Protein AF-A0A0W1IEB8-F1 (afdb_monomer_lite)

Radius of gyration: 20.09 Å; chains: 1; bounding box: 87×38×40 Å

Secondary structure (DSSP, 8-state):
-----------PPPPPPGGG---HHHHTTS-HIIIII-TTSTTHHHHHTT-HHHHHHHHHHHHHHHT---HHHHHHHHHHHHHTT-HHHHHHHHHHTPPPHHHHTTT-HHHHHHHHHHHHTT-HHHHHHHHHHHHTPPPPGGGTT-B-TTSPBP---SSTTHHHHHHHHHTTTS-HHHHHT---

Foldseek 3Di:
DDDDDDDDDDDDDDDDDPQQDDDLVVLLPDDPCQQPVPCVHRLNSCVVSLVLVSSLVRLVVSCVSVVNQALVSLQSSLLSCQSVVVLVSSLVSLVSSDDDCVVCLQQLSVLLSQLLNCLSVLNPPSLVVSLVVQVPRDHDPVLQCDADPVRHRDHDPPNPCSVQSVLCVVPRPDRSVCSSPRDD

pLDDT: mean 91.39, std 12.8, range [42.0, 98.88]

Structure (mmCIF, N/CA/C/O backbone):
data_AF-A0A0W1IEB8-F1
#
_entry.id   AF-A0A0W1IEB8-F1
#
loop_
_atom_site.group_PDB
_atom_site.id
_atom_site.type_symbol
_atom_site.label_atom_id
_atom_site.label_alt_id
_atom_site.label_comp_id
_atom_site.label_asym_id
_atom_site.label_entity_id
_atom_site.label_seq_id
_atom_site.pdbx_PDB_ins_code
_atom_site.Cartn_x
_atom_site.Cartn_y
_atom_site.Cartn_z
_atom_site.occupancy
_atom_site.B_iso_or_equiv
_atom_site.auth_seq_id
_atom_site.auth_comp_id
_atom_site.auth_asym_id
_atom_site.auth_atom_id
_atom_site.pdbx_PDB_model_num
ATOM 1 N N . MET A 1 1 ? -60.103 -1.879 9.209 1.00 42.91 1 MET A N 1
ATOM 2 C CA . MET A 1 1 ? -58.959 -0.964 9.402 1.00 42.91 1 MET A CA 1
ATOM 3 C C . MET A 1 1 ? -57.807 -1.799 9.938 1.00 42.91 1 MET A C 1
ATOM 5 O O . MET A 1 1 ? -57.909 -2.262 11.062 1.00 42.91 1 MET A O 1
ATOM 9 N N . PHE A 1 2 ? -56.792 -2.093 9.124 1.00 42.00 2 PHE A N 1
ATOM 10 C CA . PHE A 1 2 ? -55.586 -2.801 9.567 1.00 42.00 2 PHE A CA 1
ATOM 11 C C . PHE A 1 2 ? -54.453 -1.778 9.664 1.00 42.00 2 PHE A C 1
ATOM 13 O O . PHE A 1 2 ? -54.010 -1.258 8.643 1.00 42.00 2 PHE A O 1
ATOM 20 N N . SER A 1 3 ? -54.033 -1.456 10.888 1.00 45.19 3 SER A N 1
ATOM 21 C CA . SER A 1 3 ? -52.838 -0.647 11.140 1.00 45.19 3 SER A CA 1
ATOM 22 C C . SER A 1 3 ? -51.604 -1.533 11.025 1.00 45.19 3 SER A C 1
ATOM 24 O O . SER A 1 3 ? -51.450 -2.482 11.791 1.00 45.19 3 SER A O 1
ATOM 26 N N . ILE A 1 4 ? -50.723 -1.212 10.081 1.00 54.47 4 ILE A N 1
ATOM 27 C CA . ILE A 1 4 ? -49.378 -1.781 10.001 1.00 54.47 4 ILE A CA 1
ATOM 28 C C . ILE A 1 4 ? -48.472 -0.901 10.864 1.00 54.47 4 ILE A C 1
ATOM 30 O O . ILE A 1 4 ? -48.279 0.277 10.568 1.00 54.47 4 ILE A O 1
ATOM 34 N N . VAL A 1 5 ? -47.943 -1.466 11.948 1.00 55.97 5 VAL A N 1
ATOM 35 C CA . VAL A 1 5 ? -46.903 -0.834 12.768 1.00 55.97 5 VAL A CA 1
ATOM 36 C C . VAL A 1 5 ? -45.556 -1.134 12.114 1.00 55.97 5 VAL A C 1
ATOM 38 O O . VAL A 1 5 ? -45.141 -2.288 12.041 1.00 55.97 5 VAL A O 1
ATOM 41 N N . LEU A 1 6 ? -44.892 -0.096 11.607 1.00 58.31 6 LEU A N 1
ATOM 42 C CA . LEU A 1 6 ? -43.553 -0.183 11.029 1.00 58.31 6 LEU A CA 1
ATOM 43 C C . LEU A 1 6 ? -42.525 -0.153 12.171 1.00 58.31 6 LEU A C 1
ATOM 45 O O . LEU A 1 6 ? -42.327 0.880 12.809 1.00 58.31 6 LEU A O 1
ATOM 49 N N . MET A 1 7 ? -41.901 -1.294 12.465 1.00 59.06 7 MET A N 1
ATOM 50 C CA . MET A 1 7 ? -40.856 -1.398 13.486 1.00 59.06 7 MET A CA 1
ATOM 51 C C . MET A 1 7 ? -39.514 -1.007 12.855 1.00 59.06 7 MET A C 1
ATOM 53 O O . MET A 1 7 ? -38.967 -1.741 12.034 1.00 59.06 7 MET A O 1
ATOM 57 N N . VAL A 1 8 ? -39.003 0.176 13.198 1.00 57.88 8 VAL A N 1
ATOM 58 C CA . VAL A 1 8 ? -37.679 0.642 12.764 1.00 57.88 8 VAL A CA 1
ATOM 59 C C . VAL A 1 8 ? -36.628 -0.027 13.649 1.00 57.88 8 VAL A C 1
ATOM 61 O O . VAL A 1 8 ? -36.489 0.310 14.822 1.00 57.88 8 VAL A O 1
ATOM 64 N N . LEU A 1 9 ? -35.899 -0.995 13.095 1.00 56.25 9 LEU A N 1
ATOM 65 C CA . LEU A 1 9 ? -34.704 -1.560 13.720 1.00 56.25 9 LEU A CA 1
ATOM 66 C C . LEU A 1 9 ? -33.559 -0.555 13.558 1.00 56.25 9 LEU A C 1
ATOM 68 O O . LEU A 1 9 ? -33.006 -0.403 12.471 1.00 56.25 9 LEU A O 1
ATOM 72 N N . ALA A 1 10 ? -33.221 0.152 14.636 1.00 53.75 10 ALA A N 1
ATOM 73 C CA . ALA A 1 10 ? -32.012 0.960 14.693 1.00 53.75 10 ALA A CA 1
ATOM 74 C C . ALA A 1 10 ? -30.792 0.026 14.707 1.00 53.75 10 ALA A C 1
ATOM 76 O O . ALA A 1 10 ? -30.555 -0.689 15.680 1.00 53.75 10 ALA A O 1
ATOM 77 N N . THR A 1 11 ? -30.022 0.010 13.621 1.00 50.19 11 THR A N 1
ATOM 78 C CA . THR A 1 11 ? -28.717 -0.655 13.583 1.00 50.19 11 THR A CA 1
ATOM 79 C C . THR A 1 11 ? -27.719 0.203 14.356 1.00 50.19 11 THR A C 1
ATOM 81 O O . THR A 1 11 ? -27.314 1.260 13.873 1.00 50.19 11 THR A O 1
ATOM 84 N N . ALA A 1 12 ? -27.348 -0.216 15.565 1.00 51.34 12 ALA A N 1
ATOM 85 C CA . ALA A 1 12 ? -26.233 0.387 16.285 1.00 51.34 12 ALA A CA 1
ATOM 86 C C . ALA A 1 12 ? -24.929 0.075 15.535 1.00 51.34 12 ALA A C 1
ATOM 88 O O . ALA A 1 12 ? -24.642 -1.090 15.253 1.00 51.34 12 ALA A O 1
ATOM 89 N N . SER A 1 13 ? -24.158 1.108 15.193 1.00 53.25 13 SER A N 1
ATOM 90 C CA . SER A 1 13 ? -22.799 0.927 14.682 1.00 53.25 13 SER A CA 1
ATOM 91 C C . SER A 1 13 ? -21.951 0.259 15.768 1.00 53.25 13 SER A C 1
ATOM 93 O O . SER A 1 13 ? -22.061 0.664 16.927 1.00 53.25 13 SER A O 1
ATOM 95 N N . PRO A 1 14 ? -21.124 -0.745 15.439 1.00 55.50 14 PRO A N 1
ATOM 96 C CA . PRO A 1 14 ? -20.210 -1.321 16.415 1.00 55.50 14 PRO A CA 1
ATOM 97 C C . PRO A 1 14 ? -19.293 -0.216 16.957 1.00 55.50 14 PRO A C 1
ATOM 99 O O . PRO A 1 14 ? -18.645 0.486 16.180 1.00 55.50 14 PRO A O 1
ATOM 102 N N . GLU A 1 15 ? -19.272 -0.029 18.280 1.00 59.25 15 GLU A N 1
ATOM 103 C CA . GLU A 1 15 ? -18.279 0.831 18.925 1.00 59.25 15 GLU A CA 1
ATOM 104 C C . GLU A 1 15 ? -16.887 0.262 18.638 1.00 59.25 15 GLU A C 1
ATOM 106 O O . GLU A 1 15 ? -16.657 -0.944 18.775 1.00 59.25 15 GLU A O 1
ATOM 111 N N . ALA A 1 16 ? -15.963 1.130 18.217 1.00 63.09 16 ALA A N 1
ATOM 112 C CA . ALA A 1 16 ? -14.574 0.744 18.023 1.00 63.09 16 ALA A CA 1
ATOM 113 C C . ALA A 1 16 ? -14.036 0.155 19.334 1.00 63.09 16 ALA A C 1
ATOM 115 O O . ALA A 1 16 ? -14.235 0.716 20.415 1.00 63.09 16 ALA A O 1
ATOM 116 N N . SER A 1 17 ? -13.366 -0.995 19.241 1.00 74.25 17 SER A N 1
ATOM 117 C CA . SER A 1 17 ? -12.727 -1.610 20.404 1.00 74.25 17 SER A CA 1
ATOM 118 C C . SER A 1 17 ? -11.771 -0.603 21.057 1.00 74.25 17 SER A C 1
ATOM 120 O O . SER A 1 17 ? -11.082 0.104 20.322 1.00 74.25 17 SER A O 1
ATOM 122 N N . PRO A 1 18 ? -11.634 -0.560 22.398 1.00 81.31 18 PRO A N 1
ATOM 123 C CA . PRO A 1 18 ? -10.688 0.341 23.061 1.00 81.31 18 PRO A CA 1
ATOM 124 C C . PRO A 1 18 ? -9.251 0.242 22.522 1.00 81.31 18 PRO A C 1
ATOM 126 O O . PRO A 1 18 ? -8.508 1.217 22.589 1.00 81.31 18 PRO A O 1
ATOM 129 N N . LYS A 1 19 ? -8.868 -0.915 21.954 1.00 88.12 19 LYS A N 1
ATOM 130 C CA . LYS A 1 19 ? -7.561 -1.142 21.309 1.00 88.12 19 LYS A CA 1
ATOM 131 C C . LYS A 1 19 ? -7.383 -0.398 19.975 1.00 88.12 19 LYS A C 1
ATOM 133 O O . LYS A 1 19 ? -6.257 -0.194 19.541 1.00 88.12 19 LYS A O 1
ATOM 138 N N . CYS A 1 20 ? -8.488 -0.029 19.332 1.00 94.62 20 CYS A N 1
ATOM 139 C CA . CYS A 1 20 ? -8.537 0.692 18.063 1.00 94.62 20 CYS A CA 1
ATOM 140 C C . CYS A 1 20 ? -8.828 2.189 18.257 1.00 94.62 20 CYS A C 1
ATOM 142 O O . CYS A 1 20 ? -9.049 2.909 17.286 1.00 94.62 20 CYS A O 1
ATOM 144 N N . SER A 1 21 ? -8.828 2.668 19.503 1.00 91.75 21 SER A N 1
ATOM 145 C CA . SER A 1 21 ? -8.969 4.084 19.831 1.00 91.75 21 SER A CA 1
ATOM 146 C C . SER A 1 21 ? -7.660 4.838 19.610 1.00 91.75 21 SER A C 1
ATOM 148 O O . SER A 1 21 ? -6.579 4.349 19.930 1.00 91.75 21 SER A O 1
ATOM 150 N N . TYR A 1 22 ? -7.763 6.070 19.120 1.00 92.81 22 TYR A N 1
ATOM 151 C CA . TYR A 1 22 ? -6.634 6.970 18.896 1.00 92.81 22 TYR A CA 1
ATOM 152 C C . TYR A 1 22 ? -7.090 8.429 19.029 1.00 92.81 22 TYR A C 1
ATOM 154 O O . TYR A 1 22 ? -8.267 8.747 18.845 1.00 92.81 22 TYR A O 1
ATOM 162 N N . ASP A 1 23 ? -6.163 9.336 19.340 1.00 94.75 23 ASP A N 1
ATOM 163 C CA . ASP A 1 23 ? -6.450 10.771 19.340 1.00 94.75 23 ASP A CA 1
ATOM 164 C C . ASP A 1 23 ? -6.294 11.330 17.923 1.00 94.75 23 ASP A C 1
ATOM 166 O O . ASP A 1 23 ? -5.197 11.651 17.458 1.00 94.75 23 ASP A O 1
ATOM 170 N N . LEU A 1 24 ? -7.424 11.451 17.224 1.00 94.50 24 LEU A N 1
ATOM 171 C CA . LEU A 1 24 ? -7.461 11.983 15.866 1.00 94.50 24 LEU A CA 1
ATOM 172 C C . LEU A 1 24 ? -6.858 13.393 15.787 1.00 94.50 24 LEU A C 1
ATOM 174 O O . LEU A 1 24 ? -6.168 13.702 14.821 1.00 94.50 24 LEU A O 1
ATOM 178 N N . ARG A 1 25 ? -7.100 14.258 16.780 1.00 94.69 25 ARG A N 1
ATOM 179 C CA . ARG A 1 25 ? -6.693 15.664 16.692 1.00 94.69 25 ARG A CA 1
ATOM 180 C C . ARG A 1 25 ? -5.181 15.806 16.766 1.00 94.69 25 ARG A C 1
ATOM 182 O O . ARG A 1 25 ? -4.626 16.549 15.965 1.00 94.69 25 ARG A O 1
ATOM 189 N N . SER A 1 26 ? -4.529 15.132 17.711 1.00 95.06 26 SER A N 1
ATOM 190 C CA . SER A 1 26 ? -3.064 15.166 17.791 1.00 95.06 26 SER A CA 1
ATOM 191 C C . SER A 1 26 ? -2.421 14.463 16.601 1.00 95.06 26 SER A C 1
ATOM 193 O O . SER A 1 26 ? -1.456 14.977 16.042 1.00 95.06 26 SER A O 1
ATOM 195 N N . THR A 1 27 ? -2.999 13.350 16.144 1.00 95.50 27 THR A N 1
ATOM 196 C CA . THR A 1 27 ? -2.438 12.594 15.018 1.00 95.50 27 THR A CA 1
ATOM 197 C C . THR A 1 27 ? -2.497 13.369 13.698 1.00 95.50 27 THR A C 1
ATOM 199 O O . THR A 1 27 ? -1.551 13.328 12.917 1.00 95.50 27 THR A O 1
ATOM 202 N N . LEU A 1 28 ? -3.564 14.141 13.456 1.00 96.75 28 LEU A N 1
ATOM 203 C CA . LEU A 1 28 ? -3.675 15.009 12.275 1.00 96.75 28 LEU A CA 1
ATOM 204 C C . LEU A 1 28 ? -2.725 16.220 12.292 1.00 96.75 28 LEU A C 1
ATOM 206 O O . LEU A 1 28 ? -2.671 16.938 11.302 1.00 96.75 28 LEU A O 1
ATOM 210 N N . LEU A 1 29 ? -2.001 16.476 13.386 1.00 97.00 29 LEU A N 1
ATOM 211 C CA . LEU A 1 29 ? -0.994 17.543 13.462 1.00 97.00 29 LEU A CA 1
ATOM 212 C C . LEU A 1 29 ? 0.433 17.042 13.197 1.00 97.00 29 LEU A C 1
ATOM 214 O O . LEU A 1 29 ? 1.358 17.852 13.163 1.00 97.00 29 LEU A O 1
ATOM 218 N N . LEU A 1 30 ? 0.626 15.728 13.051 1.00 97.62 30 LEU A N 1
ATOM 219 C CA . LEU A 1 30 ? 1.928 15.147 12.735 1.00 97.62 30 LEU A CA 1
ATOM 220 C C . LEU A 1 30 ? 2.345 15.511 11.309 1.00 97.62 30 LEU A C 1
ATOM 222 O O . LEU A 1 30 ? 1.513 15.509 10.401 1.00 97.62 30 LEU A O 1
ATOM 226 N N . ASP A 1 31 ? 3.641 15.755 11.109 1.00 96.88 31 ASP A N 1
ATOM 227 C CA . ASP A 1 31 ? 4.213 15.786 9.764 1.00 96.88 31 ASP A CA 1
ATOM 228 C C . ASP A 1 31 ? 4.207 14.388 9.124 1.00 96.88 31 ASP A C 1
ATOM 230 O O . ASP A 1 31 ? 3.972 13.376 9.788 1.00 96.88 31 ASP A O 1
ATOM 234 N N . GLU A 1 32 ? 4.463 14.323 7.816 1.00 95.88 32 GLU A N 1
ATOM 235 C CA . GLU A 1 32 ? 4.375 13.069 7.061 1.00 95.88 32 GLU A CA 1
ATOM 236 C C . GLU A 1 32 ? 5.298 11.979 7.611 1.00 95.88 32 GLU A C 1
ATOM 238 O O . GLU A 1 32 ? 4.917 10.813 7.695 1.00 95.88 32 GLU A O 1
ATOM 243 N N . ARG A 1 33 ? 6.508 12.354 8.037 1.00 95.38 33 ARG A N 1
ATOM 244 C CA . ARG A 1 33 ? 7.489 11.400 8.552 1.00 95.38 33 ARG A CA 1
ATOM 245 C C . ARG A 1 33 ? 7.013 10.807 9.876 1.00 95.38 33 ARG A C 1
ATOM 247 O O . ARG A 1 33 ? 7.061 9.590 10.037 1.00 95.38 33 ARG A O 1
ATOM 254 N N . ALA A 1 34 ? 6.563 11.641 10.808 1.00 97.31 34 ALA A N 1
ATOM 255 C CA . ALA A 1 34 ? 6.035 11.195 12.093 1.00 97.31 34 ALA A CA 1
ATOM 256 C C . ALA A 1 34 ? 4.710 10.429 11.943 1.00 97.31 34 ALA A C 1
ATOM 258 O O . ALA A 1 34 ? 4.412 9.549 12.747 1.00 97.31 34 ALA A O 1
ATOM 259 N N . PHE A 1 35 ? 3.921 10.741 10.914 1.00 97.94 35 PHE A N 1
ATOM 260 C CA . PHE A 1 35 ? 2.667 10.055 10.636 1.00 97.94 35 PHE A CA 1
ATOM 261 C C . PHE A 1 35 ? 2.857 8.675 9.983 1.00 97.94 35 PHE A C 1
ATOM 263 O O . PHE A 1 35 ? 2.188 7.717 10.369 1.00 97.94 35 PHE A O 1
ATOM 270 N N . ASP A 1 36 ? 3.739 8.567 8.985 1.00 96.75 36 ASP A N 1
ATOM 271 C CA . ASP A 1 36 ? 3.813 7.394 8.105 1.00 96.75 36 ASP A CA 1
ATOM 272 C C . ASP A 1 36 ? 5.027 6.485 8.355 1.00 96.75 36 ASP A C 1
ATOM 274 O O . ASP A 1 36 ? 4.948 5.259 8.198 1.00 96.75 36 ASP A O 1
ATOM 278 N N . GLN A 1 37 ? 6.156 7.086 8.739 1.00 92.19 37 GLN A N 1
ATOM 279 C CA . GLN A 1 37 ? 7.461 6.420 8.810 1.00 92.19 37 GLN A CA 1
ATOM 280 C C . GLN A 1 37 ? 7.883 6.075 10.247 1.00 92.19 37 GLN A C 1
ATOM 282 O O . GLN A 1 37 ? 8.777 5.249 10.435 1.00 92.19 37 GLN A O 1
ATOM 287 N N . ASP A 1 38 ? 7.259 6.673 11.267 1.00 94.69 38 ASP A N 1
ATOM 288 C CA . ASP A 1 38 ? 7.466 6.271 12.660 1.00 94.69 38 ASP A CA 1
ATOM 289 C C . ASP A 1 38 ? 6.700 4.979 12.968 1.00 94.69 38 ASP A C 1
ATOM 291 O O . ASP A 1 38 ? 5.474 4.961 13.046 1.00 94.69 38 ASP A O 1
ATOM 295 N N . MET A 1 39 ? 7.437 3.891 13.198 1.00 93.44 39 MET A N 1
ATOM 296 C CA . MET A 1 39 ? 6.869 2.573 13.501 1.00 93.44 39 MET A CA 1
ATOM 297 C C . MET A 1 39 ? 6.096 2.515 14.825 1.00 93.44 39 MET A C 1
ATOM 299 O O . MET A 1 39 ? 5.309 1.589 15.014 1.00 93.44 39 MET A O 1
ATOM 303 N N . ASN A 1 40 ? 6.296 3.484 15.721 1.00 95.06 40 ASN A N 1
ATOM 304 C CA . ASN A 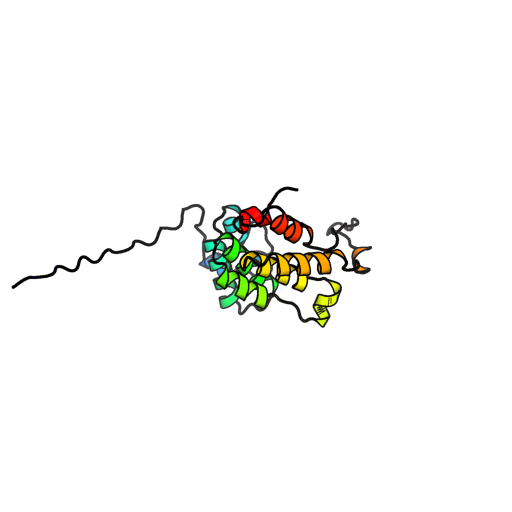1 40 ? 5.580 3.585 16.994 1.00 95.06 40 ASN A CA 1
ATOM 305 C C . ASN A 1 40 ? 4.550 4.728 17.008 1.00 95.06 40 ASN A C 1
ATOM 307 O O . ASN A 1 40 ? 3.871 4.920 18.018 1.00 95.06 40 ASN A O 1
ATOM 311 N N . GLY A 1 41 ? 4.446 5.486 15.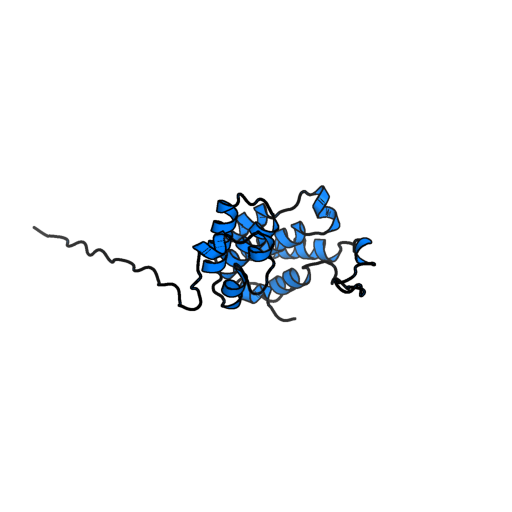915 1.00 94.19 41 GLY A N 1
ATOM 312 C CA . GLY A 1 41 ? 3.634 6.692 15.799 1.00 94.19 41 GLY A CA 1
ATOM 313 C C . GLY A 1 41 ? 2.596 6.616 14.681 1.00 94.19 41 GLY A C 1
ATOM 314 O O . GLY A 1 41 ? 2.473 5.619 13.964 1.00 94.19 41 GLY A O 1
ATOM 315 N N . GLY A 1 42 ? 1.810 7.687 14.560 1.00 97.00 42 GLY A N 1
ATOM 316 C CA . GLY A 1 42 ? 0.805 7.835 13.511 1.00 97.00 42 GLY A CA 1
ATOM 317 C C . GLY A 1 42 ? -0.156 6.648 13.418 1.00 97.00 42 GLY A C 1
ATOM 318 O O . GLY A 1 42 ? -0.812 6.286 14.395 1.00 97.00 42 GLY A O 1
ATOM 319 N N . TRP A 1 43 ? -0.255 6.047 12.231 1.00 97.81 43 TRP A N 1
ATOM 320 C CA . TRP A 1 43 ? -1.185 4.942 11.968 1.00 97.81 43 TRP A CA 1
ATOM 321 C C . TRP A 1 43 ? -0.631 3.549 12.318 1.00 97.81 43 TRP A C 1
ATOM 323 O O . TRP A 1 43 ? -1.401 2.588 12.409 1.00 97.81 43 TRP A O 1
ATOM 333 N N . ARG A 1 44 ? 0.685 3.410 12.541 1.00 97.50 44 ARG A N 1
ATOM 334 C CA . ARG A 1 44 ? 1.353 2.107 12.726 1.00 97.50 44 ARG A CA 1
ATOM 335 C C . ARG A 1 44 ? 0.844 1.320 13.946 1.00 97.50 44 ARG A C 1
ATOM 337 O O . ARG A 1 44 ? 0.616 0.118 13.787 1.00 97.50 44 ARG A O 1
ATOM 344 N N . PRO A 1 45 ? 0.567 1.936 15.117 1.00 96.56 45 PRO A N 1
ATOM 345 C CA . PRO A 1 45 ? -0.005 1.220 16.259 1.00 96.56 45 PRO A CA 1
ATOM 346 C C . PRO A 1 45 ? -1.384 0.603 15.994 1.00 96.56 45 PRO A C 1
ATOM 348 O O . PRO A 1 45 ? -1.684 -0.463 16.529 1.00 96.56 45 PRO A O 1
ATOM 351 N N . LEU A 1 46 ? -2.227 1.231 15.165 1.00 97.75 46 LEU A N 1
ATOM 352 C CA . LEU A 1 46 ? -3.532 0.663 14.803 1.00 97.75 46 LEU A CA 1
ATOM 353 C C . LEU A 1 46 ? -3.354 -0.599 13.960 1.00 97.75 46 LEU A C 1
ATOM 355 O O . LEU A 1 46 ? -3.944 -1.631 14.271 1.00 97.75 46 LEU A O 1
ATOM 359 N N . ALA A 1 47 ? -2.485 -0.543 12.949 1.00 96.88 47 ALA A N 1
ATOM 360 C CA . ALA A 1 47 ? -2.173 -1.699 12.114 1.00 96.88 47 ALA A CA 1
ATOM 361 C C . ALA A 1 47 ? -1.569 -2.855 12.930 1.00 96.88 47 ALA A C 1
ATOM 363 O O . ALA A 1 47 ? -1.975 -4.000 12.762 1.00 96.88 47 ALA A O 1
ATOM 364 N N . ALA A 1 48 ? -0.661 -2.554 13.866 1.00 95.69 48 ALA A N 1
ATOM 365 C CA . ALA A 1 48 ? -0.066 -3.552 14.758 1.00 95.69 48 ALA A CA 1
ATOM 366 C C . ALA A 1 48 ? -1.092 -4.237 15.683 1.00 95.69 48 ALA A C 1
ATOM 368 O O . ALA A 1 48 ? -0.891 -5.381 16.081 1.00 95.69 48 ALA A O 1
ATOM 369 N N . ASN A 1 49 ? -2.197 -3.558 16.007 1.00 96.25 49 ASN A N 1
ATOM 370 C CA . ASN A 1 49 ? -3.311 -4.104 16.789 1.00 96.25 49 ASN A CA 1
ATOM 371 C C . ASN A 1 49 ? -4.412 -4.752 15.925 1.00 96.25 49 ASN A C 1
ATOM 373 O O . ASN A 1 49 ? -5.504 -5.040 16.438 1.00 96.25 49 ASN A O 1
ATOM 377 N N . GLU A 1 50 ? -4.133 -4.971 14.634 1.00 96.44 50 GLU A N 1
ATOM 378 C CA . GLU A 1 50 ? -5.060 -5.506 13.626 1.00 96.44 50 GLU A CA 1
ATOM 379 C C . GLU A 1 50 ? -6.308 -4.622 13.418 1.00 96.44 50 GLU A C 1
ATOM 381 O O . GLU A 1 50 ? -7.349 -5.076 12.943 1.00 96.44 50 GLU A O 1
ATOM 386 N N . CYS A 1 51 ? -6.222 -3.334 13.767 1.00 97.56 51 CYS A N 1
ATOM 387 C CA . CYS A 1 51 ? -7.269 -2.331 13.554 1.00 97.56 51 CYS A CA 1
ATOM 388 C C . CYS A 1 51 ? -7.137 -1.722 12.150 1.00 97.56 51 CYS A C 1
ATOM 390 O O . CYS A 1 51 ? -6.924 -0.519 11.981 1.00 97.56 51 CYS A O 1
ATOM 392 N N . TYR A 1 52 ? -7.170 -2.577 11.124 1.00 98.19 52 TYR A N 1
ATOM 393 C CA . TYR A 1 52 ? -6.859 -2.186 9.746 1.00 98.19 52 TYR A CA 1
ATOM 394 C C . TYR A 1 52 ? -7.856 -1.174 9.174 1.00 98.19 52 TYR A C 1
ATOM 396 O O . TYR A 1 52 ? -7.467 -0.272 8.436 1.00 98.19 52 TYR A O 1
ATOM 404 N N . PHE A 1 53 ? -9.138 -1.287 9.530 1.00 97.94 53 PHE A N 1
ATOM 405 C CA . PHE A 1 53 ? -10.154 -0.335 9.085 1.00 97.94 53 PHE A CA 1
ATOM 406 C C . PHE A 1 53 ? -9.878 1.065 9.650 1.00 97.94 53 PHE A C 1
ATOM 408 O O . PHE A 1 53 ? -9.822 2.033 8.896 1.00 97.94 53 PHE A O 1
ATOM 415 N N . GLU A 1 54 ? -9.636 1.172 10.957 1.00 98.19 54 GLU A N 1
ATOM 416 C CA . GLU A 1 54 ? -9.321 2.429 11.636 1.00 98.19 54 GLU A CA 1
ATOM 417 C C . GLU A 1 54 ? -8.000 3.026 11.142 1.00 98.19 54 GLU A C 1
ATOM 419 O O . GLU A 1 54 ? -7.919 4.234 10.917 1.00 98.19 54 GLU A O 1
ATOM 424 N N . ALA A 1 55 ? -6.984 2.189 10.905 1.00 98.50 55 ALA A N 1
ATOM 425 C CA . ALA A 1 55 ? -5.730 2.619 10.294 1.00 98.50 55 ALA A CA 1
ATOM 426 C C . ALA A 1 55 ? -5.969 3.225 8.902 1.00 98.50 55 ALA A C 1
ATOM 428 O O . ALA A 1 55 ? -5.458 4.305 8.606 1.00 98.50 55 ALA A O 1
ATOM 429 N N . ALA A 1 56 ? -6.788 2.581 8.065 1.00 98.62 56 ALA A N 1
ATOM 430 C CA . ALA A 1 56 ? -7.117 3.093 6.739 1.00 98.62 56 ALA A CA 1
ATOM 431 C C . ALA A 1 56 ? -7.889 4.424 6.794 1.00 98.62 56 ALA A C 1
ATOM 433 O O . ALA A 1 56 ? -7.554 5.356 6.064 1.00 98.62 56 ALA A O 1
ATOM 434 N N . GLU A 1 57 ? -8.885 4.540 7.681 1.00 98.38 57 GLU A N 1
ATOM 435 C CA . GLU A 1 57 ? -9.627 5.790 7.902 1.00 98.38 57 GLU A CA 1
ATOM 436 C C . GLU A 1 57 ? -8.703 6.928 8.353 1.00 98.38 57 GLU A C 1
ATOM 438 O O . GLU A 1 57 ? -8.848 8.071 7.912 1.00 98.38 57 GLU A O 1
ATOM 443 N N . LEU A 1 58 ? -7.740 6.631 9.225 1.00 98.50 58 LEU A N 1
ATOM 444 C CA . LEU A 1 58 ? -6.778 7.610 9.712 1.00 98.50 58 LEU A CA 1
ATOM 445 C C . LEU A 1 58 ? -5.819 8.072 8.607 1.00 98.50 58 LEU A C 1
ATOM 447 O O . LEU A 1 58 ? -5.619 9.279 8.458 1.00 98.50 58 LEU A O 1
ATOM 451 N N . ILE A 1 59 ? -5.275 7.147 7.806 1.00 98.62 59 ILE A N 1
ATOM 452 C CA . ILE A 1 59 ? -4.423 7.482 6.652 1.00 98.62 59 ILE A CA 1
ATOM 453 C C . ILE A 1 59 ? -5.190 8.360 5.670 1.00 98.62 59 ILE A C 1
ATOM 455 O O . ILE A 1 59 ? -4.685 9.412 5.281 1.00 98.62 59 ILE A O 1
ATOM 459 N N . GLN A 1 60 ? -6.424 7.989 5.326 1.00 98.50 60 GLN A N 1
ATOM 460 C CA . GLN A 1 60 ? -7.255 8.788 4.432 1.00 98.50 60 GLN A CA 1
ATOM 461 C C . GLN A 1 60 ? -7.426 10.221 4.952 1.00 98.50 60 GLN A C 1
ATOM 463 O O . GLN A 1 60 ? -7.130 11.178 4.234 1.00 98.50 60 GLN A O 1
ATOM 468 N N . LYS A 1 61 ? -7.860 10.378 6.211 1.00 98.31 61 LYS A N 1
ATOM 469 C CA . LYS A 1 61 ? -8.091 11.699 6.817 1.00 98.31 61 LYS A CA 1
ATOM 470 C C . LYS A 1 61 ? -6.826 12.548 6.831 1.00 98.31 61 LYS A C 1
ATOM 472 O O . LYS A 1 61 ? -6.896 13.728 6.497 1.00 98.31 61 LYS A O 1
ATOM 477 N N . TRP A 1 62 ? -5.685 11.956 7.189 1.00 98.44 62 TRP A N 1
ATOM 478 C CA . TRP A 1 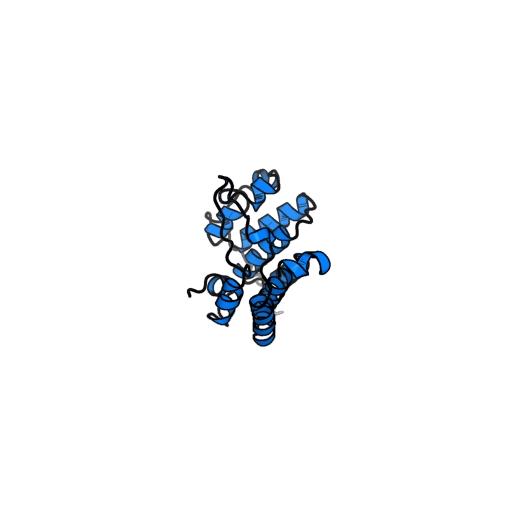62 ? -4.410 12.665 7.207 1.00 98.44 62 TRP A CA 1
ATOM 479 C C . TRP A 1 62 ? -3.994 13.100 5.797 1.00 98.44 62 TRP A C 1
ATOM 481 O O . TRP A 1 62 ? -3.642 14.264 5.596 1.00 98.44 62 TRP A O 1
ATOM 491 N N . ARG A 1 63 ? -4.104 12.214 4.794 1.00 98.00 63 ARG A N 1
ATOM 492 C CA . ARG A 1 63 ? -3.789 12.551 3.394 1.00 98.00 63 ARG A CA 1
ATOM 493 C C . ARG A 1 63 ? -4.658 13.691 2.880 1.00 98.00 63 ARG A C 1
ATOM 495 O O . ARG A 1 63 ? -4.147 14.617 2.254 1.00 98.00 63 ARG A O 1
ATOM 502 N N . GLU A 1 64 ? -5.962 13.622 3.132 1.00 97.38 64 GLU A N 1
ATOM 503 C CA . GLU A 1 64 ? -6.923 14.630 2.687 1.00 97.38 64 GLU A CA 1
ATOM 504 C C . GLU A 1 64 ? -6.679 15.983 3.368 1.00 97.38 64 GLU A C 1
ATOM 506 O O . GLU A 1 64 ? -6.675 17.007 2.684 1.00 97.38 64 GLU A O 1
ATOM 511 N N . SER A 1 65 ? -6.396 16.008 4.677 1.00 97.25 65 SER A N 1
ATOM 512 C CA . SER A 1 65 ? -6.145 17.259 5.406 1.00 97.25 65 SER A CA 1
ATOM 513 C C . SER A 1 65 ? -4.834 17.941 5.011 1.00 97.25 65 SER A C 1
ATOM 515 O O . SER A 1 65 ? -4.751 19.166 5.062 1.00 97.25 65 SER A O 1
ATOM 517 N N . HIS A 1 66 ? -3.824 17.170 4.604 1.00 97.12 66 HIS A N 1
ATOM 518 C CA . HIS A 1 66 ? -2.521 17.693 4.175 1.00 97.12 66 HIS A CA 1
ATOM 519 C C . HIS A 1 66 ? -2.421 17.896 2.659 1.00 97.12 66 HIS A C 1
ATOM 521 O O . HIS A 1 66 ? -1.405 18.382 2.165 1.00 97.12 66 HIS A O 1
ATOM 527 N N . GLY A 1 67 ? -3.453 17.515 1.897 1.00 95.81 67 GLY A N 1
ATOM 528 C CA . GLY A 1 67 ? -3.399 17.514 0.436 1.00 95.81 67 GLY A CA 1
ATOM 529 C C . GLY A 1 67 ? -2.307 16.592 -0.123 1.00 95.81 67 GLY A C 1
ATOM 530 O O . GLY A 1 67 ? -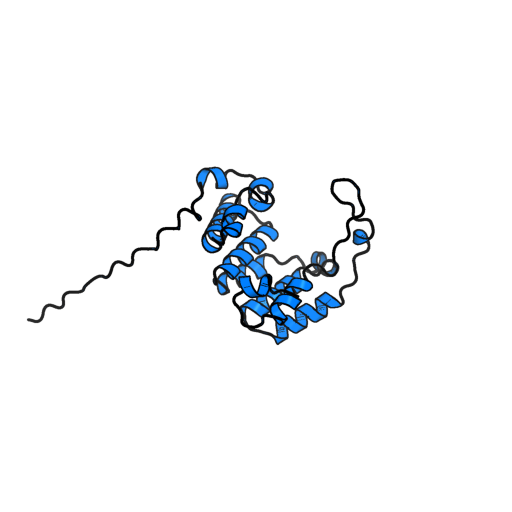1.812 16.841 -1.225 1.00 95.81 67 GLY A O 1
ATOM 531 N N . ALA A 1 68 ? -1.932 15.549 0.624 1.00 93.25 68 ALA A N 1
ATOM 532 C CA . ALA A 1 68 ? -0.792 14.693 0.331 1.00 93.25 68 ALA A CA 1
ATOM 533 C C . ALA A 1 68 ? -0.941 13.993 -1.029 1.00 93.25 68 ALA A C 1
ATOM 535 O O . ALA A 1 68 ? -2.003 13.462 -1.384 1.00 93.25 68 ALA A O 1
ATOM 536 N N . LYS A 1 69 ? 0.148 13.997 -1.802 1.00 90.31 69 LYS A N 1
ATOM 537 C CA . LYS A 1 69 ? 0.236 13.369 -3.131 1.00 90.31 69 LYS A CA 1
ATOM 538 C C . LYS A 1 69 ? 1.236 12.216 -3.182 1.00 90.31 69 LYS A C 1
ATOM 540 O O . LYS A 1 69 ? 1.412 11.643 -4.251 1.00 90.31 69 LYS A O 1
ATOM 545 N N . ASP A 1 70 ? 1.859 11.876 -2.055 1.00 90.88 70 ASP A N 1
ATOM 546 C CA . ASP A 1 70 ? 2.837 10.796 -1.990 1.00 90.88 70 ASP A CA 1
ATOM 547 C C . ASP A 1 70 ? 2.177 9.441 -2.291 1.00 90.88 70 ASP A C 1
ATOM 549 O O . ASP A 1 70 ? 1.214 9.033 -1.634 1.00 90.88 70 ASP A O 1
ATOM 553 N N . SER A 1 71 ? 2.705 8.741 -3.297 1.00 94.94 71 SER A N 1
ATOM 554 C CA . SER A 1 71 ? 2.246 7.413 -3.718 1.00 94.94 71 SER A CA 1
ATOM 555 C C . SER A 1 71 ? 2.279 6.367 -2.596 1.00 94.94 71 SER A C 1
ATOM 557 O O . SER A 1 71 ? 1.423 5.485 -2.547 1.00 94.94 71 SER A O 1
ATOM 559 N N . THR A 1 72 ? 3.227 6.486 -1.669 1.00 96.00 72 THR A N 1
ATOM 560 C CA . THR A 1 72 ? 3.442 5.590 -0.530 1.00 96.00 72 THR A CA 1
ATOM 561 C C . THR A 1 72 ? 2.252 5.620 0.414 1.00 96.00 72 THR A C 1
ATOM 563 O O . THR A 1 72 ? 1.788 4.577 0.863 1.00 96.00 72 THR A O 1
ATOM 566 N N . LEU A 1 73 ? 1.687 6.801 0.658 1.00 97.81 73 LEU A N 1
ATOM 567 C CA . LEU A 1 73 ? 0.516 6.947 1.513 1.00 97.81 73 LEU A CA 1
ATOM 568 C C . LEU A 1 73 ? -0.753 6.364 0.868 1.00 97.81 73 LEU A C 1
ATOM 570 O O . LEU A 1 73 ? -1.564 5.759 1.569 1.00 97.81 73 LEU A O 1
ATOM 574 N N . TYR A 1 74 ? -0.915 6.470 -0.458 1.00 98.56 74 TYR A N 1
ATOM 575 C CA . TYR A 1 74 ? -1.975 5.734 -1.170 1.00 98.56 74 TYR A CA 1
ATOM 576 C C . TYR A 1 74 ? -1.773 4.223 -1.047 1.00 98.56 74 TYR A C 1
ATOM 578 O O . TYR A 1 74 ? -2.728 3.490 -0.797 1.00 98.56 74 TYR A O 1
ATOM 586 N N . TRP A 1 75 ? -0.531 3.755 -1.177 1.00 98.62 75 TRP A N 1
ATOM 587 C CA . TRP A 1 75 ? -0.204 2.345 -1.020 1.00 98.62 75 TRP A CA 1
ATOM 588 C C . TRP A 1 75 ? -0.508 1.831 0.392 1.00 98.62 75 TRP A C 1
ATOM 590 O O . TRP A 1 75 ? -1.166 0.803 0.539 1.00 98.62 75 TRP A O 1
ATOM 600 N N . HIS A 1 76 ? -0.077 2.542 1.436 1.00 98.62 76 HIS A N 1
ATOM 601 C CA . HIS A 1 76 ? -0.340 2.171 2.826 1.00 98.62 76 HIS A CA 1
ATOM 602 C C . HIS A 1 76 ? -1.835 2.169 3.150 1.00 98.62 76 HIS A C 1
ATOM 604 O O . HIS A 1 76 ? -2.315 1.200 3.738 1.00 98.62 76 HIS A O 1
ATOM 610 N N . GLU A 1 77 ? -2.592 3.177 2.702 1.00 98.75 77 GLU A N 1
ATOM 611 C CA . GLU A 1 77 ? -4.052 3.151 2.829 1.00 98.75 77 GLU A CA 1
ATOM 612 C C . GLU A 1 77 ? -4.632 1.920 2.124 1.00 98.75 77 GLU A C 1
ATOM 614 O O . GLU A 1 77 ? -5.419 1.184 2.713 1.00 98.75 77 GLU A O 1
ATOM 619 N N . GLY A 1 78 ? -4.200 1.652 0.887 1.00 98.75 78 GLY A N 1
ATOM 620 C CA . GLY A 1 78 ? -4.650 0.506 0.100 1.00 98.75 78 GLY A CA 1
ATOM 621 C C . GLY A 1 78 ? -4.390 -0.829 0.794 1.00 98.75 78 GLY A C 1
ATOM 622 O O . GLY A 1 78 ? -5.280 -1.676 0.828 1.00 98.75 78 GLY A O 1
ATOM 623 N N . GLN A 1 79 ? -3.221 -1.000 1.415 1.00 98.69 79 GLN A N 1
ATOM 624 C CA . GLN A 1 79 ? -2.904 -2.200 2.187 1.00 98.69 79 GLN A CA 1
ATOM 625 C C . GLN A 1 79 ? -3.830 -2.353 3.392 1.00 98.69 79 GLN A C 1
ATOM 627 O O . GLN A 1 79 ? -4.388 -3.425 3.587 1.00 98.69 79 GLN A O 1
ATOM 632 N N . MET A 1 80 ? -4.062 -1.285 4.160 1.00 98.88 80 MET A N 1
ATOM 633 C CA . MET A 1 80 ? -4.967 -1.334 5.314 1.00 98.88 80 MET A CA 1
ATOM 634 C C . MET A 1 80 ? -6.412 -1.628 4.892 1.00 98.88 80 MET A C 1
ATOM 636 O O . MET A 1 80 ? -7.082 -2.469 5.492 1.00 98.88 80 MET A O 1
ATOM 640 N N . ARG A 1 81 ? -6.880 -1.021 3.792 1.00 98.88 81 ARG A N 1
ATOM 641 C CA . ARG A 1 81 ? -8.178 -1.348 3.181 1.00 98.88 81 ARG A CA 1
ATOM 642 C C . ARG A 1 81 ? -8.235 -2.816 2.756 1.00 98.88 81 ARG A C 1
ATOM 644 O O . ARG A 1 81 ? -9.244 -3.472 2.997 1.00 98.88 81 ARG A O 1
ATOM 651 N N . ALA A 1 82 ? -7.171 -3.347 2.156 1.00 98.81 82 ALA A N 1
ATOM 652 C CA . ALA A 1 82 ? -7.099 -4.745 1.754 1.00 98.81 82 ALA A CA 1
ATOM 653 C C . ALA A 1 82 ? -7.145 -5.687 2.968 1.00 98.81 82 ALA A C 1
ATOM 655 O O . ALA A 1 82 ? -7.961 -6.605 2.990 1.00 98.81 82 ALA A O 1
ATOM 656 N N . SER A 1 83 ? -6.363 -5.431 4.015 1.00 98.62 83 SER A N 1
ATOM 657 C CA . SER A 1 83 ? -6.390 -6.213 5.259 1.00 98.62 83 SER A CA 1
ATOM 658 C C . SER A 1 83 ? -7.758 -6.163 5.953 1.00 98.62 83 SER A C 1
ATOM 660 O O . SER A 1 83 ? -8.211 -7.169 6.491 1.00 98.62 83 SER A O 1
ATOM 662 N N . ALA A 1 84 ? -8.479 -5.042 5.844 1.00 98.31 84 ALA A N 1
ATOM 663 C CA . ALA A 1 84 ? -9.859 -4.892 6.315 1.00 98.31 84 ALA A CA 1
ATOM 664 C C . ALA A 1 84 ? -10.930 -5.516 5.387 1.00 98.31 84 ALA A C 1
ATOM 666 O O . ALA A 1 84 ? -12.125 -5.392 5.656 1.00 98.31 84 ALA A O 1
ATOM 667 N N . GLY A 1 85 ? -10.547 -6.149 4.271 1.00 98.19 85 GLY A N 1
ATOM 668 C CA . GLY A 1 85 ? -11.478 -6.758 3.310 1.00 98.19 85 GLY A CA 1
ATOM 669 C C . GLY A 1 85 ? -12.134 -5.783 2.319 1.00 98.19 85 GLY A C 1
ATOM 670 O O . GLY A 1 85 ? -12.997 -6.176 1.536 1.00 98.19 85 GLY A O 1
ATOM 671 N N . GLN A 1 86 ? -11.731 -4.511 2.302 1.00 98.75 86 GLN A N 1
ATOM 672 C CA . GLN A 1 86 ? -12.274 -3.457 1.435 1.00 98.75 86 GLN A CA 1
ATOM 673 C C . GLN A 1 86 ? -11.575 -3.439 0.061 1.00 98.75 86 GLN A C 1
ATOM 675 O O . GLN A 1 86 ? -10.954 -2.453 -0.341 1.00 98.75 86 GLN A O 1
ATOM 680 N N . TYR A 1 87 ? -11.653 -4.555 -0.671 1.00 98.69 87 TYR A N 1
ATOM 681 C CA . TYR A 1 87 ? -10.826 -4.802 -1.863 1.00 98.69 87 TYR A CA 1
ATOM 682 C C . TYR A 1 87 ? -11.055 -3.820 -3.015 1.00 98.69 87 TYR A C 1
ATOM 684 O O . TYR A 1 87 ? -10.101 -3.446 -3.690 1.00 98.69 87 TYR A O 1
ATOM 692 N N . SER A 1 88 ? -12.287 -3.355 -3.238 1.00 98.56 88 SER A N 1
ATOM 693 C CA . SER A 1 88 ? -12.561 -2.396 -4.322 1.00 98.56 88 SER A CA 1
ATOM 694 C C . SER A 1 88 ? -11.886 -1.040 -4.071 1.00 98.56 88 SER A C 1
ATOM 696 O O . SER A 1 88 ? -11.287 -0.456 -4.979 1.00 98.56 88 SER A O 1
ATOM 698 N N . GLN A 1 89 ? -11.930 -0.560 -2.825 1.00 98.75 89 GLN A N 1
ATOM 699 C CA . GLN A 1 89 ? -11.225 0.649 -2.403 1.00 98.75 89 GLN A CA 1
ATOM 700 C C . GLN A 1 89 ? -9.708 0.450 -2.464 1.00 98.75 89 GLN A C 1
ATOM 702 O O . GLN A 1 89 ? -9.009 1.286 -3.031 1.00 98.75 89 GLN A O 1
ATOM 707 N N . ALA A 1 90 ? -9.211 -0.682 -1.956 1.00 98.88 90 ALA A N 1
ATOM 708 C CA . ALA A 1 90 ? -7.791 -1.018 -1.989 1.00 98.88 90 ALA A CA 1
ATOM 709 C C . ALA A 1 90 ? -7.225 -1.033 -3.415 1.00 98.88 90 ALA A C 1
ATOM 711 O O . ALA A 1 90 ? -6.192 -0.422 -3.666 1.00 98.88 90 ALA A O 1
ATOM 712 N N . VAL A 1 91 ? -7.933 -1.645 -4.373 1.00 98.88 91 VAL A N 1
ATOM 713 C CA . VAL A 1 91 ? -7.537 -1.638 -5.790 1.00 98.88 91 VAL A CA 1
ATOM 714 C C . VAL A 1 91 ? -7.414 -0.210 -6.318 1.00 98.88 91 VAL A C 1
ATOM 716 O O . VAL A 1 91 ? -6.423 0.110 -6.964 1.00 98.88 91 VAL A O 1
ATOM 719 N N . SER A 1 92 ? -8.378 0.663 -6.021 1.00 98.69 92 SER A N 1
ATOM 720 C CA . SER A 1 92 ? -8.348 2.056 -6.496 1.00 98.69 92 SER A CA 1
ATOM 721 C C . SER A 1 92 ? -7.149 2.829 -5.932 1.00 98.69 92 SER A C 1
ATOM 723 O O . SER A 1 92 ? -6.523 3.618 -6.636 1.00 98.69 92 SER A O 1
ATOM 725 N N . LEU A 1 93 ? -6.800 2.568 -4.672 1.00 98.81 93 LEU A N 1
ATOM 726 C CA . LEU A 1 93 ? -5.644 3.158 -3.997 1.00 98.81 93 LEU A CA 1
ATOM 727 C C . LEU A 1 93 ? -4.316 2.603 -4.531 1.00 98.81 93 LEU A C 1
ATOM 729 O O . LEU A 1 93 ? -3.378 3.366 -4.752 1.00 98.81 93 LEU A O 1
ATOM 733 N N . PHE A 1 94 ? -4.246 1.301 -4.814 1.00 98.81 94 PHE A N 1
ATOM 734 C CA . PHE A 1 94 ? -3.085 0.687 -5.456 1.00 98.81 94 PHE A CA 1
ATOM 735 C C . PHE A 1 94 ? -2.846 1.259 -6.856 1.00 98.81 94 PHE A C 1
ATOM 737 O O . PHE A 1 94 ? -1.713 1.615 -7.170 1.00 98.81 94 PHE A O 1
ATOM 744 N N . GLU A 1 95 ? -3.890 1.464 -7.663 1.00 98.50 95 GLU A N 1
ATOM 745 C CA . GLU A 1 95 ? -3.749 2.154 -8.955 1.00 98.50 95 GLU A CA 1
ATOM 746 C C . GLU A 1 95 ? -3.225 3.593 -8.776 1.00 98.50 95 GLU A C 1
ATOM 748 O O . GLU A 1 95 ? -2.350 4.031 -9.522 1.00 98.50 95 GLU A O 1
ATOM 753 N N . ALA A 1 96 ? -3.698 4.318 -7.756 1.00 97.88 96 ALA A N 1
ATOM 754 C CA . ALA A 1 96 ? -3.241 5.678 -7.454 1.00 97.88 96 ALA A CA 1
ATOM 755 C C . ALA A 1 96 ? -1.793 5.749 -6.927 1.00 97.88 96 ALA A C 1
ATOM 757 O O . ALA A 1 96 ? -1.160 6.798 -7.022 1.00 97.88 96 ALA A O 1
ATOM 758 N N . SER A 1 97 ? -1.256 4.648 -6.397 1.00 98.00 97 SER A N 1
ATOM 759 C CA . SER A 1 97 ? 0.132 4.557 -5.922 1.00 98.00 97 SER A CA 1
ATOM 760 C C . SER A 1 97 ? 1.161 4.253 -7.016 1.00 98.00 97 SER A C 1
ATOM 762 O O . SER A 1 97 ? 2.349 4.120 -6.722 1.00 98.00 97 SER A O 1
ATOM 764 N N . ARG A 1 98 ? 0.741 4.104 -8.275 1.00 97.81 98 ARG A N 1
ATOM 765 C CA . ARG A 1 98 ? 1.666 3.797 -9.369 1.00 97.81 98 ARG A CA 1
ATOM 766 C C . ARG A 1 98 ? 2.679 4.905 -9.595 1.00 97.81 98 ARG A C 1
ATOM 768 O O . ARG A 1 98 ? 2.377 6.092 -9.486 1.00 97.81 98 ARG A O 1
ATOM 775 N N . HIS A 1 99 ? 3.872 4.496 -10.003 1.00 95.38 99 HIS A N 1
ATOM 776 C CA . HIS A 1 99 ? 4.913 5.416 -10.444 1.00 95.38 99 HIS A CA 1
ATOM 777 C C . HIS A 1 99 ? 4.846 5.605 -11.963 1.00 95.38 99 HIS A C 1
ATOM 779 O O . HIS A 1 99 ? 4.462 4.672 -12.680 1.00 95.38 99 HIS A O 1
ATOM 785 N N . PRO A 1 100 ? 5.231 6.784 -12.487 1.00 94.62 100 PRO A N 1
ATOM 786 C CA . PRO A 1 100 ? 5.416 6.982 -13.921 1.00 94.62 100 PRO A CA 1
ATOM 787 C C . PRO A 1 100 ? 6.309 5.893 -14.534 1.00 94.62 100 PRO A C 1
ATOM 789 O O . PRO A 1 100 ? 7.296 5.473 -13.932 1.00 94.62 100 PRO A O 1
ATOM 792 N N . ALA A 1 101 ? 5.964 5.412 -15.732 1.00 90.88 101 ALA A N 1
ATOM 793 C CA . ALA A 1 101 ? 6.605 4.234 -16.330 1.00 90.88 101 ALA A CA 1
ATOM 794 C C . ALA A 1 101 ? 8.119 4.398 -16.573 1.00 90.88 101 ALA A C 1
ATOM 796 O O . ALA A 1 101 ? 8.860 3.415 -16.585 1.00 90.88 101 ALA A O 1
ATOM 797 N N . ASP A 1 102 ? 8.583 5.625 -16.790 1.00 89.88 102 ASP A N 1
ATOM 798 C CA . ASP A 1 102 ? 9.995 5.985 -16.920 1.00 89.88 102 ASP A CA 1
ATOM 799 C C . ASP A 1 102 ? 10.754 5.881 -15.589 1.00 89.88 102 ASP A C 1
ATOM 801 O O . ASP A 1 102 ? 11.900 5.432 -15.578 1.00 89.88 102 ASP A O 1
ATOM 805 N N . GLN A 1 103 ? 10.102 6.219 -14.475 1.00 87.19 103 GLN A N 1
ATOM 806 C CA . GLN A 1 103 ? 10.662 6.117 -13.123 1.00 87.19 103 GLN A CA 1
ATOM 807 C C . GLN A 1 103 ? 10.599 4.679 -12.585 1.00 87.19 103 GLN A C 1
ATOM 809 O O . GLN A 1 103 ? 11.518 4.220 -11.907 1.00 87.19 103 GLN A O 1
ATOM 814 N N . ASP A 1 104 ? 9.542 3.946 -12.935 1.00 91.94 104 ASP A N 1
ATOM 815 C CA . ASP A 1 104 ? 9.274 2.599 -12.433 1.00 91.94 104 ASP A CA 1
ATOM 816 C C . ASP A 1 104 ? 10.113 1.501 -13.096 1.00 91.94 104 ASP A C 1
ATOM 818 O O . ASP A 1 104 ? 10.489 0.534 -12.435 1.00 91.94 104 ASP A O 1
ATOM 822 N N . ARG A 1 105 ? 10.433 1.641 -14.394 1.00 86.06 105 ARG A N 1
ATOM 823 C CA . ARG A 1 105 ? 11.062 0.584 -15.217 1.00 86.06 105 ARG A CA 1
ATOM 824 C C . ARG A 1 105 ? 12.267 -0.082 -14.547 1.00 86.06 105 ARG A C 1
ATOM 826 O O . ARG A 1 105 ? 12.539 -1.253 -14.791 1.00 86.06 105 ARG A O 1
ATOM 833 N N . LYS A 1 106 ? 13.002 0.684 -13.746 1.00 87.62 106 LYS A N 1
ATOM 834 C CA . LYS A 1 106 ? 14.196 0.246 -13.028 1.00 87.62 106 LYS A CA 1
ATOM 835 C C . LYS A 1 106 ? 13.898 -0.514 -11.733 1.00 87.62 106 LYS A C 1
ATOM 837 O O . LYS A 1 106 ? 14.665 -1.395 -11.364 1.00 87.62 106 LYS A O 1
ATOM 842 N N . TRP A 1 107 ? 12.825 -0.154 -11.036 1.00 91.56 107 TRP A N 1
ATOM 843 C CA . TRP A 1 107 ? 12.533 -0.612 -9.677 1.00 91.56 107 TRP A CA 1
ATOM 844 C C . TRP A 1 107 ? 11.448 -1.690 -9.620 1.00 91.56 107 TRP A C 1
ATOM 846 O O . TRP A 1 107 ? 11.428 -2.472 -8.672 1.00 91.56 107 TRP A O 1
ATOM 856 N N . GLY A 1 108 ? 10.583 -1.767 -10.638 1.00 94.50 108 GLY A N 1
ATOM 857 C CA . GLY A 1 108 ? 9.540 -2.790 -10.745 1.00 94.50 108 GLY A CA 1
ATOM 858 C C . GLY A 1 108 ? 8.393 -2.624 -9.748 1.00 94.50 108 GLY A C 1
ATOM 859 O O . GLY A 1 108 ? 7.679 -3.591 -9.479 1.00 94.50 108 GLY A O 1
ATOM 860 N N . TRP A 1 109 ? 8.199 -1.424 -9.202 1.00 97.12 109 TRP A N 1
ATOM 861 C CA . TRP A 1 109 ? 7.112 -1.116 -8.278 1.00 97.12 109 TRP A CA 1
ATOM 862 C C . TRP A 1 109 ? 5.742 -1.395 -8.904 1.00 97.12 109 TRP A C 1
ATOM 864 O O . TRP A 1 109 ? 4.914 -2.069 -8.294 1.00 97.12 109 TRP A O 1
ATOM 874 N N . ASN A 1 110 ? 5.513 -0.991 -10.154 1.00 98.19 110 ASN A N 1
ATOM 875 C CA . ASN A 1 110 ? 4.224 -1.216 -10.803 1.00 98.19 110 ASN A CA 1
ATOM 876 C C . ASN A 1 110 ? 3.940 -2.702 -11.063 1.00 98.19 110 ASN A C 1
ATOM 878 O O . ASN A 1 110 ? 2.774 -3.077 -11.115 1.00 98.19 110 ASN A O 1
ATOM 882 N N . LEU A 1 111 ? 4.963 -3.561 -11.176 1.00 98.50 111 LEU A N 1
ATOM 883 C CA . LEU A 1 111 ? 4.766 -5.015 -11.256 1.00 98.50 111 LEU A CA 1
ATOM 884 C C . LEU A 1 111 ? 4.317 -5.592 -9.911 1.00 98.50 111 LEU A C 1
ATOM 886 O O . LEU A 1 111 ? 3.501 -6.512 -9.869 1.00 98.50 111 LEU A O 1
ATOM 890 N N . TYR A 1 112 ? 4.812 -5.037 -8.805 1.00 98.56 112 TYR A N 1
ATOM 891 C CA . TYR A 1 112 ? 4.299 -5.375 -7.484 1.00 98.56 112 TYR A CA 1
ATOM 892 C C . TYR A 1 112 ? 2.844 -4.912 -7.316 1.00 98.56 112 TYR A C 1
ATOM 894 O O . TYR A 1 112 ? 1.996 -5.710 -6.915 1.00 98.56 112 TYR A O 1
ATOM 902 N N . VAL A 1 113 ? 2.530 -3.675 -7.721 1.00 98.69 113 VAL A N 1
ATOM 903 C CA . VAL A 1 113 ? 1.155 -3.147 -7.759 1.00 98.69 113 VAL A CA 1
ATOM 904 C C . VAL A 1 113 ? 0.238 -4.054 -8.591 1.00 98.69 113 VAL A C 1
ATOM 906 O O . VAL A 1 113 ? -0.830 -4.440 -8.115 1.00 98.69 113 VAL A O 1
ATOM 909 N N . ASP A 1 114 ? 0.663 -4.448 -9.797 1.00 98.81 114 ASP A N 1
ATOM 910 C CA . ASP A 1 114 ? -0.092 -5.338 -10.687 1.00 98.81 114 ASP A CA 1
ATOM 911 C C . ASP A 1 114 ? -0.419 -6.670 -10.009 1.00 98.81 114 ASP A C 1
ATOM 913 O O . ASP A 1 114 ? -1.566 -7.120 -10.040 1.00 98.81 114 ASP A O 1
ATOM 917 N N . GLY A 1 115 ? 0.579 -7.292 -9.375 1.00 98.75 115 GLY A N 1
ATOM 918 C CA . GLY A 1 115 ? 0.405 -8.561 -8.678 1.00 98.75 115 GLY A CA 1
ATOM 919 C C . GLY A 1 115 ? -0.556 -8.453 -7.492 1.00 98.75 115 GLY A C 1
ATOM 920 O O . GLY A 1 115 ? -1.457 -9.282 -7.357 1.00 98.75 115 GLY A O 1
ATOM 921 N N . SER A 1 116 ? -0.432 -7.405 -6.676 1.00 98.81 116 SER A N 1
ATOM 922 C CA . SER A 1 116 ? -1.336 -7.163 -5.544 1.00 98.81 116 SER A CA 1
ATOM 923 C C . SER A 1 116 ? -2.775 -6.905 -5.995 1.00 98.81 116 SER A C 1
ATOM 925 O O . SER A 1 116 ? -3.711 -7.480 -5.439 1.00 98.81 116 SER A O 1
ATOM 927 N N . ILE A 1 117 ? -2.978 -6.107 -7.048 1.00 98.88 117 ILE A N 1
ATOM 928 C CA . ILE A 1 117 ? -4.307 -5.873 -7.631 1.00 98.88 117 ILE A CA 1
ATOM 929 C C . ILE A 1 117 ? -4.892 -7.167 -8.202 1.00 98.88 117 ILE A C 1
ATOM 931 O O . ILE A 1 117 ? -6.074 -7.446 -7.996 1.00 98.88 117 ILE A O 1
ATOM 935 N N . ALA A 1 118 ? -4.086 -7.961 -8.908 1.00 98.88 118 ALA A N 1
ATOM 936 C CA . ALA A 1 118 ? -4.517 -9.238 -9.462 1.00 98.88 118 ALA A CA 1
ATOM 937 C C . ALA A 1 118 ? -4.957 -10.215 -8.364 1.00 98.88 118 ALA A C 1
ATOM 939 O O . ALA A 1 118 ? -6.002 -10.852 -8.499 1.00 98.88 118 ALA A O 1
ATOM 940 N N . PHE A 1 119 ? -4.220 -10.273 -7.250 1.00 98.88 119 PHE A N 1
ATOM 941 C CA . PHE A 1 119 ? -4.615 -11.055 -6.082 1.00 98.88 119 PHE A CA 1
ATOM 942 C C . PHE A 1 119 ? -5.976 -10.606 -5.532 1.00 98.88 119 PHE A C 1
ATOM 944 O O . PHE A 1 119 ? -6.881 -11.429 -5.403 1.00 98.88 119 PHE A O 1
ATOM 951 N N . LEU A 1 120 ? -6.168 -9.301 -5.299 1.00 98.75 120 LEU A N 1
ATOM 952 C CA . LEU A 1 120 ? -7.442 -8.764 -4.797 1.00 98.75 120 LEU A CA 1
ATOM 953 C C . LEU A 1 120 ? -8.625 -8.995 -5.747 1.00 98.75 120 LEU A C 1
ATOM 955 O O . LEU A 1 120 ? -9.764 -9.117 -5.299 1.00 98.75 120 LEU A O 1
ATOM 959 N N . LYS A 1 121 ? -8.367 -9.057 -7.056 1.00 98.56 121 LYS A N 1
ATOM 960 C CA . LYS A 1 121 ? -9.374 -9.351 -8.086 1.00 98.56 121 LYS A CA 1
ATOM 961 C C . LYS A 1 121 ? -9.615 -10.851 -8.294 1.00 98.56 121 LYS A C 1
ATOM 963 O O . LYS A 1 121 ? -10.495 -11.205 -9.074 1.00 98.56 121 LYS A O 1
ATOM 968 N N . GLY A 1 122 ? -8.856 -11.728 -7.633 1.00 98.38 122 GLY A N 1
ATOM 969 C CA . GLY A 1 122 ? -8.941 -13.174 -7.839 1.00 98.38 122 GLY A CA 1
ATOM 970 C C . GLY A 1 122 ? -8.418 -13.640 -9.206 1.00 98.38 122 GLY A C 1
ATOM 971 O O . GLY A 1 122 ? -8.808 -14.707 -9.678 1.00 98.38 122 GLY A O 1
ATOM 972 N N . ASP A 1 123 ? -7.530 -12.873 -9.847 1.00 98.75 123 ASP A N 1
ATOM 973 C CA . ASP A 1 123 ? -6.924 -13.211 -11.138 1.00 98.75 123 ASP A CA 1
ATOM 974 C C . ASP A 1 123 ? -5.527 -13.830 -10.962 1.00 98.75 123 ASP A C 1
ATOM 976 O O . ASP A 1 123 ? -4.495 -13.152 -10.962 1.00 98.75 123 ASP A O 1
ATOM 980 N N . ILE A 1 124 ? -5.486 -15.159 -10.828 1.00 98.56 124 ILE A N 1
ATOM 981 C CA . ILE A 1 124 ? -4.228 -15.900 -10.649 1.00 98.56 124 ILE A CA 1
ATOM 982 C C . ILE A 1 124 ? -3.294 -15.784 -11.862 1.00 98.56 124 ILE A C 1
ATOM 984 O O . ILE A 1 124 ? -2.073 -15.862 -11.712 1.00 98.56 124 ILE A O 1
ATOM 988 N N . ASN A 1 125 ? -3.839 -15.601 -13.067 1.00 98.75 125 ASN A N 1
ATOM 989 C CA . ASN A 1 125 ? -3.034 -15.519 -14.283 1.00 98.75 125 ASN A CA 1
ATOM 990 C C . ASN A 1 125 ? -2.326 -14.166 -14.365 1.00 98.75 125 ASN A C 1
ATOM 992 O O . ASN A 1 125 ? -1.130 -14.122 -14.661 1.00 98.75 125 ASN A O 1
ATOM 996 N N . ALA A 1 126 ? -3.032 -13.078 -14.046 1.00 98.75 126 ALA A N 1
ATOM 997 C CA . ALA A 1 126 ? -2.428 -11.755 -13.943 1.00 98.75 126 ALA A CA 1
ATOM 998 C C . ALA A 1 126 ? -1.395 -11.690 -12.805 1.00 98.75 126 ALA A C 1
ATOM 1000 O O . ALA A 1 126 ? -0.297 -11.178 -13.029 1.00 98.75 126 ALA A O 1
ATOM 1001 N N . LEU A 1 127 ? -1.680 -12.293 -11.640 1.00 98.81 127 LEU A N 1
ATOM 1002 C CA . LEU A 1 127 ? -0.716 -12.383 -10.533 1.00 98.81 127 LEU A CA 1
ATOM 1003 C C . LEU A 1 127 ? 0.562 -13.103 -10.978 1.00 98.81 127 LEU A C 1
ATOM 1005 O O . LEU A 1 127 ? 1.662 -12.580 -10.796 1.00 98.81 127 LEU A O 1
ATOM 1009 N N . ARG A 1 128 ? 0.426 -14.272 -11.618 1.00 98.81 128 ARG A N 1
ATOM 1010 C CA . ARG A 1 128 ? 1.572 -15.029 -12.137 1.00 98.81 128 ARG A CA 1
ATOM 1011 C C . ARG A 1 128 ? 2.360 -14.219 -13.163 1.00 98.81 128 ARG A C 1
ATOM 1013 O O . ARG A 1 128 ? 3.578 -14.154 -13.069 1.00 98.81 128 ARG A O 1
ATOM 1020 N N . SER A 1 129 ? 1.683 -13.551 -14.098 1.00 98.81 129 SER A N 1
ATOM 1021 C CA . SER A 1 129 ? 2.365 -12.730 -15.104 1.00 98.81 129 SER A CA 1
ATOM 1022 C C . SER A 1 129 ? 3.156 -11.578 -14.482 1.00 98.81 129 SER A C 1
ATOM 1024 O O . SER A 1 129 ? 4.282 -11.326 -14.914 1.00 98.81 129 SER A O 1
ATOM 1026 N N . ALA A 1 130 ? 2.590 -10.881 -13.496 1.00 98.69 130 ALA A N 1
ATOM 1027 C CA . ALA A 1 130 ? 3.263 -9.789 -12.799 1.00 98.69 130 ALA A CA 1
ATOM 1028 C C . ALA A 1 130 ? 4.489 -10.297 -12.024 1.00 98.69 130 ALA A C 1
ATOM 1030 O O . ALA A 1 130 ? 5.586 -9.753 -12.160 1.00 98.69 130 ALA A O 1
ATOM 1031 N N . ARG A 1 131 ? 4.321 -11.407 -11.296 1.00 98.62 131 ARG A N 1
ATOM 1032 C CA . ARG A 1 131 ? 5.386 -12.094 -10.561 1.00 98.62 131 ARG A CA 1
ATOM 1033 C C . ARG A 1 131 ? 6.525 -12.540 -11.473 1.00 98.62 131 ARG A C 1
ATOM 1035 O O . ARG A 1 131 ? 7.685 -12.285 -11.160 1.00 98.62 131 ARG A O 1
ATOM 1042 N N . ASP A 1 132 ? 6.215 -13.183 -12.597 1.00 98.62 132 ASP A N 1
ATOM 1043 C CA . ASP A 1 132 ? 7.226 -13.699 -13.525 1.00 98.62 132 ASP A CA 1
ATOM 1044 C C . ASP A 1 132 ? 8.043 -12.560 -14.138 1.00 98.62 132 ASP A C 1
ATOM 1046 O O . ASP A 1 132 ? 9.273 -12.628 -14.155 1.00 98.62 132 ASP A O 1
ATOM 1050 N N . LYS A 1 133 ? 7.381 -11.467 -14.542 1.00 98.06 133 LYS A N 1
ATOM 1051 C CA . LYS A 1 133 ? 8.053 -10.248 -15.019 1.00 98.06 133 LYS A CA 1
ATOM 1052 C C . LYS A 1 133 ? 8.941 -9.624 -13.944 1.00 98.06 133 LYS A C 1
ATOM 1054 O O . LYS A 1 133 ? 10.060 -9.226 -14.252 1.00 98.06 133 LYS A O 1
ATOM 1059 N N . LEU A 1 134 ? 8.464 -9.553 -12.699 1.00 98.00 134 LEU A N 1
ATOM 1060 C CA . LEU A 1 134 ? 9.244 -8.996 -11.596 1.00 98.00 134 LEU A CA 1
ATOM 1061 C C . LEU A 1 134 ? 10.476 -9.859 -11.313 1.00 98.00 134 LEU A C 1
ATOM 1063 O O . LEU A 1 134 ? 11.560 -9.321 -11.135 1.00 98.00 134 LEU A O 1
ATOM 1067 N N . SER A 1 135 ? 10.332 -11.188 -11.346 1.00 97.69 135 SER A N 1
ATOM 1068 C CA . SER A 1 135 ? 11.393 -12.142 -10.995 1.00 97.69 135 SER A CA 1
ATOM 1069 C C . SER A 1 135 ? 12.638 -12.089 -11.883 1.00 97.69 135 SER A C 1
ATOM 1071 O O . SER A 1 135 ? 13.708 -12.512 -11.452 1.00 97.69 135 SER A O 1
ATOM 1073 N N . VAL A 1 136 ? 12.509 -11.560 -13.102 1.00 96.69 136 VAL A N 1
ATOM 1074 C CA . VAL A 1 136 ? 13.607 -11.435 -14.073 1.00 96.69 136 VAL A CA 1
ATOM 1075 C C . VAL A 1 136 ? 14.134 -10.004 -14.196 1.00 96.69 136 VAL A C 1
ATOM 1077 O O . VAL A 1 136 ? 14.969 -9.732 -15.059 1.00 96.69 136 VAL A O 1
ATOM 1080 N N . LEU A 1 137 ? 13.651 -9.078 -13.362 1.00 94.94 137 LEU A N 1
ATOM 1081 C CA . LEU A 1 137 ? 14.117 -7.698 -13.372 1.00 94.94 137 LEU A CA 1
ATOM 1082 C C . LEU A 1 137 ? 15.595 -7.655 -12.934 1.00 94.94 137 LEU A C 1
ATOM 1084 O O . LEU A 1 137 ? 15.920 -8.183 -11.866 1.00 94.94 137 LEU A O 1
ATOM 1088 N N . PRO A 1 138 ? 16.509 -7.056 -13.718 1.00 93.06 138 PRO A N 1
ATOM 1089 C CA . PRO A 1 138 ? 17.912 -6.966 -13.334 1.00 93.06 138 PRO A CA 1
ATOM 1090 C C . PRO A 1 138 ? 18.078 -6.046 -12.124 1.00 93.06 138 PRO A C 1
ATOM 1092 O O . PRO A 1 138 ? 17.395 -5.027 -12.019 1.00 93.06 138 PRO A O 1
ATOM 1095 N N . ALA A 1 139 ? 18.995 -6.398 -11.221 1.00 90.75 139 ALA A N 1
ATOM 1096 C CA . ALA A 1 139 ? 19.321 -5.545 -10.086 1.00 90.75 139 ALA A CA 1
ATOM 1097 C C . ALA A 1 139 ? 19.912 -4.215 -10.581 1.00 90.75 139 ALA A C 1
ATOM 1099 O O . ALA A 1 139 ? 20.830 -4.238 -11.407 1.00 90.75 139 ALA A O 1
ATOM 1100 N N . PRO A 1 140 ? 19.407 -3.060 -10.115 1.00 89.19 140 PRO A N 1
ATOM 1101 C CA . PRO A 1 140 ? 20.013 -1.787 -10.447 1.00 89.19 140 PRO A CA 1
ATOM 1102 C C . PRO A 1 140 ? 21.416 -1.694 -9.825 1.00 89.19 140 PRO A C 1
ATOM 1104 O O . PRO A 1 140 ? 21.570 -2.069 -8.659 1.00 89.19 140 PRO A O 1
ATOM 1107 N N . PRO A 1 141 ? 22.427 -1.181 -10.557 1.00 87.81 141 PRO A N 1
ATOM 1108 C CA . PRO A 1 141 ? 23.802 -1.067 -10.056 1.00 87.81 141 PRO A CA 1
ATOM 1109 C C . PRO A 1 141 ? 23.914 -0.299 -8.734 1.00 87.81 141 PRO A C 1
ATOM 1111 O O . PRO A 1 141 ? 24.794 -0.562 -7.927 1.00 87.81 141 PRO A O 1
ATOM 1114 N N . GLU A 1 142 ? 22.983 0.619 -8.466 1.00 87.12 142 GLU A N 1
ATOM 1115 C CA . GLU A 1 142 ? 22.933 1.397 -7.227 1.00 87.12 142 GLU A CA 1
ATOM 1116 C C . GLU A 1 142 ? 22.743 0.543 -5.970 1.00 87.12 142 GLU A C 1
ATOM 1118 O O . GLU A 1 142 ? 23.020 1.027 -4.876 1.00 87.12 142 GLU A O 1
ATOM 1123 N N . LEU A 1 143 ? 22.282 -0.707 -6.100 1.00 85.50 143 LEU A N 1
ATOM 1124 C CA . LEU A 1 143 ? 22.165 -1.626 -4.968 1.00 85.50 143 LEU A CA 1
ATOM 1125 C C . LEU A 1 143 ? 23.506 -2.213 -4.523 1.00 85.50 143 LEU A C 1
ATOM 1127 O O . LEU A 1 143 ? 23.593 -2.675 -3.388 1.00 85.50 143 LEU A O 1
ATOM 1131 N N . GLU A 1 144 ? 24.533 -2.213 -5.379 1.00 82.38 144 GLU A N 1
ATOM 1132 C CA . GLU A 1 144 ? 25.829 -2.839 -5.075 1.00 82.38 144 GLU A CA 1
ATOM 1133 C C . GLU A 1 144 ? 26.557 -2.126 -3.926 1.00 82.38 144 GLU A C 1
ATOM 1135 O O . GLU A 1 144 ? 27.169 -2.779 -3.080 1.00 82.38 144 GLU A O 1
ATOM 1140 N N . ASP A 1 145 ? 26.407 -0.801 -3.849 1.00 82.50 145 ASP A N 1
ATOM 1141 C CA . ASP A 1 145 ? 27.092 0.067 -2.884 1.00 82.50 145 ASP A CA 1
ATOM 1142 C C . ASP A 1 145 ? 26.168 0.619 -1.787 1.00 82.50 145 ASP A C 1
ATOM 1144 O O . ASP A 1 145 ? 26.540 1.552 -1.064 1.00 82.50 145 ASP A O 1
ATOM 1148 N N . LEU A 1 146 ? 24.953 0.074 -1.641 1.00 83.31 146 LEU A N 1
ATOM 1149 C CA . LEU A 1 146 ? 24.027 0.544 -0.614 1.00 83.31 146 LEU A CA 1
ATOM 1150 C C . LEU A 1 146 ? 24.622 0.381 0.783 1.00 83.31 146 LEU A C 1
ATOM 1152 O O . LEU A 1 146 ? 25.140 -0.674 1.153 1.00 83.31 146 LEU A O 1
ATOM 1156 N N . LYS A 1 147 ? 24.478 1.433 1.589 1.00 84.31 147 LYS A N 1
ATOM 1157 C CA . LYS A 1 147 ? 24.877 1.452 2.993 1.00 84.31 147 LYS A CA 1
ATOM 1158 C C . LYS A 1 147 ? 23.681 1.739 3.887 1.00 84.31 147 LYS A C 1
ATOM 1160 O O . LYS A 1 147 ? 22.789 2.495 3.510 1.00 84.31 147 LYS A O 1
ATOM 1165 N N . ASP A 1 148 ? 23.658 1.118 5.059 1.00 82.50 148 ASP A N 1
ATOM 1166 C CA . ASP A 1 148 ? 22.695 1.446 6.108 1.00 82.50 148 ASP A CA 1
ATOM 1167 C C . ASP A 1 148 ? 23.003 2.820 6.742 1.00 82.50 148 ASP A C 1
ATOM 1169 O O . ASP A 1 148 ? 23.989 3.483 6.406 1.00 82.50 148 ASP A O 1
ATOM 1173 N N . ILE A 1 149 ? 22.168 3.251 7.694 1.00 78.56 149 ILE A N 1
ATOM 1174 C CA . ILE A 1 149 ? 22.345 4.529 8.409 1.00 78.56 149 ILE A CA 1
ATOM 1175 C C . ILE A 1 149 ? 23.666 4.622 9.196 1.00 78.56 149 ILE A C 1
ATOM 1177 O O . ILE A 1 149 ? 24.068 5.716 9.582 1.00 78.56 149 ILE A O 1
ATOM 1181 N N . ASN A 1 150 ? 24.336 3.491 9.431 1.00 82.81 150 ASN A N 1
ATOM 1182 C CA . ASN A 1 150 ? 25.603 3.391 10.149 1.00 82.81 150 ASN A CA 1
ATOM 1183 C C . ASN A 1 150 ? 26.801 3.246 9.191 1.00 82.81 150 ASN A C 1
ATOM 1185 O O . ASN A 1 150 ? 27.940 3.144 9.645 1.00 82.81 150 ASN A O 1
ATOM 1189 N N . GLY A 1 151 ? 26.569 3.238 7.873 1.00 81.69 151 GLY A N 1
ATOM 1190 C CA . GLY A 1 151 ? 27.606 3.100 6.855 1.00 81.69 151 GLY A CA 1
ATOM 1191 C C . GLY A 1 151 ? 28.011 1.657 6.526 1.00 81.69 151 GLY A C 1
ATOM 1192 O O . GLY A 1 151 ? 28.963 1.473 5.762 1.00 81.69 151 GLY A O 1
ATOM 1193 N N . ASN A 1 152 ? 27.322 0.641 7.056 1.00 83.88 152 ASN A N 1
ATOM 1194 C CA . ASN A 1 152 ? 27.602 -0.763 6.741 1.00 83.88 152 ASN A CA 1
ATOM 1195 C C . ASN A 1 152 ? 26.964 -1.163 5.406 1.00 83.88 152 ASN A C 1
ATOM 1197 O O . ASN A 1 152 ? 25.869 -0.681 5.115 1.00 83.88 152 ASN A O 1
ATOM 1201 N N . PRO A 1 153 ? 27.570 -2.081 4.626 1.00 82.31 153 PRO A N 1
ATOM 1202 C CA . PRO A 1 153 ? 26.935 -2.631 3.433 1.00 82.31 153 PRO A CA 1
ATOM 1203 C C . PRO A 1 153 ? 25.540 -3.183 3.745 1.00 82.31 153 PRO A C 1
ATOM 1205 O O . PRO A 1 153 ? 25.384 -4.068 4.588 1.00 82.31 153 PRO A O 1
ATOM 1208 N N . SER A 1 154 ? 24.535 -2.667 3.046 1.00 82.62 154 SER A N 1
ATOM 1209 C CA . SER A 1 154 ? 23.147 -3.091 3.167 1.00 82.62 154 SER A CA 1
ATOM 1210 C C . SER A 1 154 ? 22.792 -3.989 1.9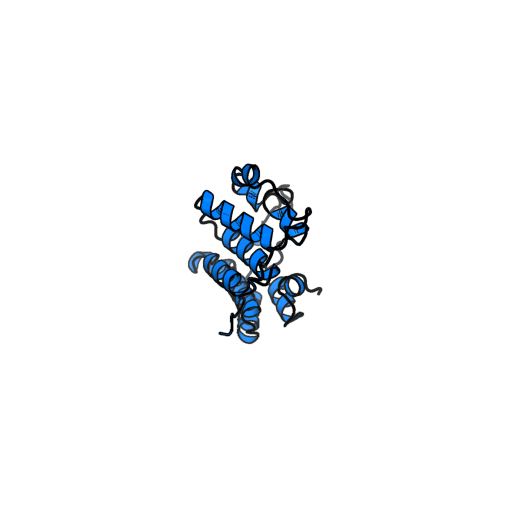92 1.00 82.62 154 SER A C 1
ATOM 1212 O O . SER A 1 154 ? 22.948 -3.613 0.833 1.00 82.62 154 SER A O 1
ATOM 1214 N N . ARG A 1 155 ? 22.308 -5.197 2.286 1.00 80.00 155 ARG A N 1
ATOM 1215 C CA . ARG A 1 155 ? 21.823 -6.121 1.259 1.00 80.00 155 ARG A CA 1
ATOM 1216 C C . ARG A 1 155 ? 20.315 -6.008 1.160 1.00 80.00 155 ARG A C 1
ATOM 1218 O O . ARG A 1 155 ? 19.593 -6.520 2.013 1.00 80.00 155 ARG A O 1
ATOM 1225 N N . VAL A 1 156 ? 19.848 -5.377 0.091 1.00 82.62 156 VAL A N 1
ATOM 1226 C CA . VAL A 1 156 ? 18.434 -5.402 -0.282 1.00 82.62 156 VAL A CA 1
ATOM 1227 C C . VAL A 1 156 ? 18.164 -6.702 -1.031 1.00 82.62 156 VAL A C 1
ATOM 1229 O O . VAL A 1 156 ? 18.841 -7.016 -2.010 1.00 82.62 156 VAL A O 1
ATOM 1232 N N . ALA A 1 157 ? 17.185 -7.479 -0.567 1.00 88.06 157 ALA A N 1
ATOM 1233 C CA . ALA A 1 157 ? 16.718 -8.637 -1.316 1.00 88.06 157 ALA A CA 1
ATOM 1234 C C . ALA A 1 157 ? 16.124 -8.164 -2.650 1.00 88.06 157 ALA A C 1
ATOM 1236 O O . ALA A 1 157 ? 15.202 -7.347 -2.667 1.00 88.06 157 ALA A O 1
ATOM 1237 N N . TRP A 1 158 ? 16.661 -8.679 -3.754 1.00 91.94 158 TRP A N 1
ATOM 1238 C CA . TRP A 1 158 ? 16.249 -8.307 -5.100 1.00 91.94 158 TRP A CA 1
ATOM 1239 C C . TRP A 1 158 ? 15.639 -9.500 -5.848 1.00 91.94 158 TRP A C 1
ATOM 1241 O O . TRP A 1 158 ? 16.175 -10.607 -5.734 1.00 91.94 158 TRP A O 1
ATOM 1251 N N . PRO A 1 159 ? 14.582 -9.299 -6.656 1.00 94.81 159 PRO A N 1
ATOM 1252 C CA . PRO A 1 159 ? 13.756 -8.091 -6.782 1.00 94.81 159 PRO A CA 1
ATOM 1253 C C . PRO A 1 159 ? 12.991 -7.745 -5.501 1.00 94.81 159 PRO A C 1
ATOM 1255 O O . PRO A 1 159 ? 12.546 -8.636 -4.771 1.00 94.81 159 PRO A O 1
ATOM 1258 N N . MET A 1 160 ? 12.823 -6.447 -5.230 1.00 93.81 160 MET A N 1
ATOM 1259 C CA . MET A 1 160 ? 12.016 -5.998 -4.091 1.00 93.81 160 MET A CA 1
ATOM 1260 C C . MET A 1 160 ? 10.586 -6.541 -4.209 1.00 93.81 160 MET A C 1
ATOM 1262 O O . MET A 1 160 ? 10.044 -6.651 -5.305 1.00 93.81 160 MET A O 1
ATOM 1266 N N . ASN A 1 161 ? 9.973 -6.889 -3.076 1.00 96.00 161 ASN A N 1
ATOM 1267 C CA . ASN A 1 161 ? 8.584 -7.365 -2.975 1.00 96.00 161 ASN A CA 1
ATOM 1268 C C . ASN A 1 161 ? 8.236 -8.671 -3.721 1.00 96.00 161 ASN A C 1
ATOM 1270 O O . ASN A 1 161 ? 7.113 -9.152 -3.582 1.00 96.00 161 ASN A O 1
ATOM 1274 N N . LEU A 1 162 ? 9.177 -9.322 -4.424 1.00 97.69 162 LEU A N 1
ATOM 1275 C CA . LEU A 1 162 ? 8.915 -10.606 -5.096 1.00 97.69 162 LEU A CA 1
ATOM 1276 C C . LEU A 1 162 ? 8.366 -11.664 -4.125 1.00 97.69 162 LEU A C 1
ATOM 1278 O O . LEU A 1 162 ? 7.431 -12.394 -4.446 1.00 97.69 162 LEU A O 1
ATOM 1282 N N . HIS A 1 163 ? 8.901 -11.688 -2.903 1.00 96.81 163 HIS A N 1
ATOM 1283 C CA . HIS A 1 163 ? 8.477 -12.610 -1.852 1.00 96.81 163 HIS A CA 1
ATOM 1284 C C . HIS A 1 163 ? 7.000 -12.456 -1.449 1.00 96.81 163 HIS A C 1
ATOM 1286 O O . HIS A 1 163 ? 6.404 -13.445 -1.023 1.00 96.81 163 HIS A O 1
ATOM 1292 N N . VAL A 1 164 ? 6.415 -11.259 -1.591 1.00 97.94 164 VAL A N 1
ATOM 1293 C CA . VAL A 1 164 ? 4.992 -11.004 -1.318 1.00 97.94 164 VAL A CA 1
ATOM 1294 C C . VAL A 1 164 ? 4.133 -11.614 -2.422 1.00 97.94 164 VAL A C 1
ATOM 1296 O O . VAL A 1 164 ? 3.167 -12.314 -2.135 1.00 97.94 164 VAL A O 1
ATOM 1299 N N . LEU A 1 165 ? 4.519 -11.441 -3.691 1.00 98.56 165 LEU A N 1
ATOM 1300 C CA . LEU A 1 165 ? 3.805 -12.080 -4.802 1.00 98.56 165 LEU A CA 1
ATOM 1301 C C . LEU A 1 165 ? 3.893 -13.609 -4.721 1.00 98.56 165 LEU A C 1
ATOM 1303 O O . LEU A 1 165 ? 2.901 -14.299 -4.951 1.00 98.56 165 LEU A O 1
ATOM 1307 N N . ASP A 1 166 ? 5.047 -14.146 -4.314 1.00 98.50 166 ASP A N 1
ATOM 1308 C CA . ASP A 1 166 ? 5.180 -15.575 -4.028 1.00 98.50 166 ASP A CA 1
ATOM 1309 C C . ASP A 1 166 ? 4.260 -16.010 -2.866 1.00 98.50 166 ASP A C 1
ATOM 1311 O O . ASP A 1 166 ? 3.701 -17.106 -2.903 1.00 98.50 166 ASP A O 1
ATOM 1315 N N . ALA A 1 167 ? 4.093 -15.178 -1.830 1.00 98.50 167 ALA A N 1
ATOM 1316 C CA . ALA A 1 167 ? 3.215 -15.445 -0.685 1.00 98.50 167 ALA A CA 1
ATOM 1317 C C . ALA A 1 167 ? 1.733 -15.496 -1.096 1.00 98.50 167 ALA A C 1
ATOM 1319 O O . ALA A 1 167 ? 1.039 -16.462 -0.769 1.00 98.50 167 ALA A O 1
ATOM 1320 N N . PHE A 1 168 ? 1.285 -14.547 -1.922 1.00 98.75 168 PHE A N 1
ATOM 1321 C CA . PHE A 1 168 ? -0.047 -14.562 -2.532 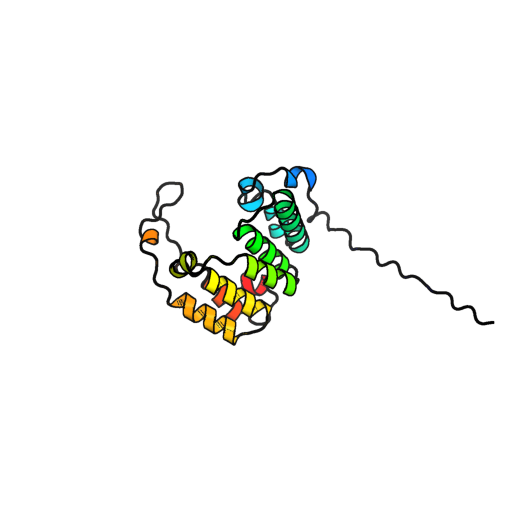1.00 98.75 168 PHE A CA 1
ATOM 1322 C C . PHE A 1 168 ? -0.313 -15.821 -3.359 1.00 98.75 168 PHE A C 1
ATOM 1324 O O . PHE A 1 168 ? -1.414 -16.368 -3.308 1.00 98.75 168 PHE A O 1
ATOM 1331 N N . MET A 1 169 ? 0.685 -16.306 -4.103 1.00 98.38 169 MET A N 1
ATOM 1332 C CA . MET A 1 169 ? 0.560 -17.554 -4.859 1.00 98.38 169 MET A CA 1
ATOM 1333 C C . MET A 1 169 ? 0.486 -18.784 -3.943 1.00 98.38 169 MET A C 1
ATOM 1335 O O . MET A 1 169 ? -0.305 -19.685 -4.216 1.00 98.38 169 MET A O 1
ATOM 1339 N N . ARG A 1 170 ? 1.281 -18.835 -2.862 1.00 98.31 170 ARG A N 1
ATOM 1340 C CA . ARG A 1 170 ? 1.264 -19.953 -1.896 1.00 98.31 170 ARG A CA 1
ATOM 1341 C C . ARG A 1 170 ? -0.058 -20.038 -1.134 1.00 98.31 170 ARG A C 1
ATOM 1343 O O . ARG A 1 170 ? -0.623 -21.120 -1.022 1.00 98.31 170 ARG A O 1
ATOM 1350 N N . CYS A 1 171 ? -0.556 -18.906 -0.645 1.00 98.25 171 CYS A N 1
ATOM 1351 C CA . CYS A 1 171 ? -1.801 -18.808 0.117 1.00 98.25 171 CYS A CA 1
ATOM 1352 C C . CYS A 1 171 ? -2.972 -18.310 -0.749 1.00 98.25 171 CYS A C 1
ATOM 1354 O O . CYS A 1 171 ? -3.797 -17.508 -0.305 1.00 98.25 171 CYS A O 1
ATOM 1356 N N . TRP A 1 172 ? -3.055 -18.774 -1.999 1.00 98.31 172 TRP A N 1
ATOM 1357 C CA . TRP A 1 172 ? -4.106 -18.357 -2.925 1.00 98.31 172 TRP A CA 1
ATOM 1358 C C . TRP A 1 172 ? -5.514 -18.603 -2.359 1.00 98.31 172 TRP A C 1
ATOM 1360 O O . TRP A 1 172 ? -5.809 -19.675 -1.829 1.00 98.31 172 TRP A O 1
ATOM 1370 N N . GLY A 1 173 ? -6.394 -17.607 -2.491 1.00 94.19 173 GLY A N 1
ATOM 1371 C CA . GLY A 1 173 ? -7.772 -17.656 -1.994 1.00 94.19 173 GLY A CA 1
ATOM 1372 C C . GLY A 1 173 ? -7.940 -17.349 -0.501 1.00 94.19 173 GLY A C 1
ATOM 1373 O O . GLY A 1 173 ? -9.075 -17.299 -0.031 1.00 94.19 173 GLY A O 1
ATOM 1374 N N . GLN A 1 174 ? -6.853 -17.124 0.245 1.00 98.38 174 GLN A N 1
ATOM 1375 C CA . GLN A 1 174 ? -6.928 -16.621 1.620 1.00 98.38 174 GLN A CA 1
ATOM 1376 C C . GLN A 1 174 ? -7.226 -15.112 1.650 1.00 98.38 174 GLN A C 1
ATOM 1378 O O . GLN A 1 174 ? -6.960 -14.418 0.666 1.00 98.38 174 GLN A O 1
ATOM 1383 N N . PRO A 1 175 ? -7.743 -14.567 2.769 1.00 98.19 175 PRO A N 1
ATOM 1384 C CA . PRO A 1 175 ? -7.830 -13.122 2.958 1.00 98.19 175 PRO A CA 1
ATOM 1385 C C . PRO A 1 175 ? -6.464 -12.445 2.790 1.00 98.19 175 PRO A C 1
ATOM 1387 O O . PRO A 1 175 ? -5.439 -13.027 3.147 1.00 98.19 175 PRO A O 1
ATOM 1390 N N . TYR A 1 176 ? -6.457 -11.205 2.291 1.00 98.50 176 TYR A N 1
ATOM 1391 C CA . TYR A 1 176 ? -5.235 -10.441 2.000 1.00 98.50 176 TYR A CA 1
ATOM 1392 C C . TYR A 1 176 ? -4.185 -10.497 3.113 1.00 98.50 176 TYR A C 1
ATOM 1394 O O . TYR A 1 176 ? -3.055 -10.875 2.834 1.00 98.50 176 TYR A O 1
ATOM 1402 N N . GLU A 1 177 ? -4.557 -10.204 4.361 1.00 96.69 177 GLU A N 1
ATOM 1403 C CA . GLU A 1 177 ? -3.610 -10.181 5.487 1.00 96.69 177 GLU A CA 1
ATOM 1404 C C . GLU A 1 177 ? -2.919 -11.538 5.716 1.00 96.69 177 GLU A C 1
ATOM 1406 O O . GLU A 1 177 ? -1.709 -11.616 5.942 1.00 96.69 177 GLU A O 1
ATOM 1411 N N . VAL A 1 178 ? -3.680 -12.629 5.581 1.00 97.75 178 VAL A N 1
ATOM 1412 C CA . VAL A 1 178 ? -3.173 -14.002 5.718 1.00 97.75 178 VAL A CA 1
ATOM 1413 C C . VAL A 1 178 ? -2.239 -14.347 4.559 1.00 97.75 178 VAL A C 1
ATOM 1415 O O . VAL A 1 178 ? -1.183 -14.943 4.757 1.00 97.75 178 VAL A O 1
ATOM 1418 N N . ALA A 1 179 ? -2.608 -13.968 3.335 1.00 98.19 179 ALA A N 1
ATOM 1419 C CA . ALA A 1 179 ? -1.801 -14.256 2.158 1.00 98.19 179 ALA A CA 1
ATOM 1420 C C . ALA A 1 179 ? -0.519 -13.407 2.099 1.00 98.19 179 ALA A C 1
ATOM 1422 O O . ALA A 1 179 ? 0.526 -13.909 1.689 1.00 98.19 179 ALA A O 1
ATOM 1423 N N . TYR A 1 180 ? -0.578 -12.152 2.551 1.00 97.00 180 TYR A N 1
ATOM 1424 C CA . TYR A 1 180 ? 0.548 -11.216 2.595 1.00 97.00 180 TYR A CA 1
ATOM 1425 C C . TYR A 1 180 ? 1.671 -11.703 3.521 1.00 97.00 180 TYR A C 1
ATOM 1427 O O . TYR A 1 180 ? 2.853 -11.576 3.204 1.00 97.00 180 TYR A O 1
ATOM 1435 N N . SER A 1 181 ? 1.295 -12.316 4.645 1.00 93.25 181 SER A N 1
ATOM 1436 C CA . SER A 1 181 ? 2.206 -12.869 5.654 1.00 93.25 181 SER A CA 1
ATOM 1437 C C . SER A 1 181 ? 2.440 -14.382 5.513 1.00 93.25 181 SER A C 1
ATOM 1439 O O . SER A 1 181 ? 3.041 -15.002 6.392 1.00 93.25 181 SER A O 1
ATOM 1441 N N . CYS A 1 182 ? 1.997 -14.987 4.403 1.00 95.50 182 CYS A N 1
ATOM 1442 C CA . CYS A 1 182 ? 2.034 -16.434 4.203 1.00 95.50 182 CYS A CA 1
ATOM 1443 C C . CYS A 1 182 ? 3.464 -16.992 4.361 1.00 95.50 182 CYS A C 1
ATOM 1445 O O . CYS A 1 182 ? 4.370 -16.573 3.620 1.00 95.50 182 CYS A O 1
ATOM 1447 N N . PRO A 1 183 ? 3.689 -17.959 5.274 1.00 92.25 183 PRO A N 1
ATOM 1448 C CA . PRO A 1 183 ? 5.018 -18.499 5.533 1.00 92.25 183 PRO A CA 1
ATOM 1449 C C . PRO A 1 183 ? 5.620 -19.139 4.274 1.00 92.25 183 PRO A C 1
ATOM 1451 O O . PRO A 1 183 ? 4.909 -19.525 3.340 1.00 92.25 183 PRO A O 1
ATOM 1454 N N . LYS A 1 184 ? 6.954 -19.175 4.222 1.00 84.19 184 LYS A N 1
ATOM 1455 C CA . LYS A 1 184 ? 7.699 -19.877 3.170 1.00 84.19 184 LYS A CA 1
ATOM 1456 C C . LYS A 1 184 ? 7.707 -21.378 3.412 1.00 84.19 184 LYS A C 1
ATOM 1458 O O . LYS A 1 184 ? 7.780 -21.769 4.596 1.00 84.19 184 LYS A O 1
#

Sequence (184 aa):
MFSIVLMVLATASPEASPKCSYDLRSTLLLDERAFDQDMNGGWRPLAANECYFEAAELIQKWRESHGAKDSTLYWHEGQMRASAGQYSQAVSLFEASRHPADQDRKWGWNLYVDGSIAFLKGDINALRSARDKLSVLPAPPELEDLKDINGNPSRVAWPMNLHVLDAFMRCWGQPYEVAYSCPK